Protein 3OFG (pdb70)

Nearest PDB structures (foldseek):
  3ofg-assembly1_B  TM=9.547E-01  e=4.318E-14  Caenorhabditis elegans
  3ofg-assembly1_B  TM=1.006E+00  e=1.904E-15  Caenorhabditis elegans
  3ofe-assembly2_B  TM=9.215E-01  e=4.268E-07  Drosophila melanogaster
  6n0y-assembly2_F  TM=6.883E-01  e=2.296E+00  Anaerolinea thermophila UNI-1
  1in0-assembly2_B  TM=5.940E-01  e=4.367E+00  Haemophilus influenzae

Radius of gyration: 16.8 Å; Cα contacts (8 Å, |Δi|>4): 314; chains: 2; bounding box: 34×40×44 Å

B-factor: mean 14.52, std 7.25, range [0.75, 51.1]

InterPro domains:
  IPR019330 LRP chaperone MESD [PF10185] (24-178)
  IPR019330 LRP chaperone MESD [PTHR17600] (19-184)

GO terms:
  GO:0042802 identical protein binding (F, IPI)

Secondary structure (DSSP, 8-state):
--SS----EEEE--TTSTT----HHHHHHHHHHHHHHHHHTT-----EEEETTEEE---SGGGHHHHHHHHHTSTTEEEEE----SS--/----EEEE--TTSTT----HHHHHHHHHHHHHHHHHTT-----EEEETTEEE---STTHHHHHHHHHHTSTTEEEEE--------

CATH classification: 3.30.70.260

Solvent-accessible surface area: 9497 Å² total

Organism: Caenorhabditis elegans (NCBI:txid6239)

Foldseek 3Di:
DADDFDKKKWFFADVVCRVDFQQQVVQVVVVVVLQVVVVVVVFHWDWDAPGSGMIDIHSYPVCLVVSVVVQVPDDTTDDMDMDGDDDDD/DAKKKWFFADVVPHPDLQQQVVQVVVVVVLQVVVVVVPAHWDWDADGSGIIDIHPVHVCVVVSQVVQVPDPGTDDMDMDDDDDDD

Sequence (174 aa):
SKKGQTLLLFFVVGVVDPSSQQPPDRSDIRPFTEKWTQQIWQSQLYNNHHVDLQVFVIDDNRAIFFKNGEQAFEAKKFLLKQEFVSSEEVTIEGQSFDDGQTLLFVGVVDPSQPDRSDIRPFTEEKWTQIWQSSQLYNNNHVDLQVFVIDDNRAIFFKNGEQAFFEAKKKFLLKQEFVSEEVTIEGQSFDG

Structure (mmCIF, N/CA/C/O backbone):
data_3OFG
#
_entry.id   3OFG
#
_cell.length_a   29.522
_cell.length_b   38.148
_cell.length_c   40.706
_cell.angle_alpha   63.390
_cell.angle_beta   85.740
_cell.angle_gamma   84.690
#
_symmetry.space_group_name_H-M   'P 1'
#
loop_
_entity.id
_entity.type
_entity.pdbx_description
1 polymer 'Boca/mesd chaperone for ywtd beta-propeller-egf protein 1'
2 non-polymer 'CHLORIDE ION'
3 water water
#
loop_
_atom_site.group_PDB
_atom_site.id
_atom_site.type_symbol
_atom_site.label_atom_id
_atom_site.label_alt_id
_atom_site.label_comp_id
_atom_site.label_asym_id
_atom_site.label_entity_id
_atom_site.label_seq_id
_atom_site.pdbx_PDB_ins_code
_atom_site.Cartn_x
_atom_site.Cartn_y
_atom_site.Cartn_z
_atom_site.occupancy
_atom_site.B_iso_or_equiv
_atom_site.auth_seq_id
_atom_site.auth_comp_id
_atom_site.auth_asym_id
_atom_site.auth_atom_id
_atom_site.pdbx_PDB_model_num
ATOM 1 N N . SER A 1 5 ? 22.620 4.849 24.004 1.00 32.00 84 SER A N 1
ATOM 2 C CA . SER A 1 5 ? 21.797 5.357 22.910 1.00 19.61 84 SER A CA 1
ATOM 3 C C . SER A 1 5 ? 20.419 5.760 23.415 1.00 27.98 84 SER A C 1
ATOM 4 O O . SER A 1 5 ? 19.890 5.174 24.357 1.00 31.80 84 SER A O 1
ATOM 12 N N . LYS A 1 6 ? 19.857 6.788 22.794 1.00 25.25 85 LYS A N 1
ATOM 13 C CA . LYS A 1 6 ? 18.583 7.351 23.225 1.00 21.13 85 LYS A CA 1
ATOM 14 C C . LYS A 1 6 ? 17.418 6.842 22.384 1.00 19.14 85 LYS A C 1
ATOM 15 O O . LYS A 1 6 ? 17.574 6.496 21.214 1.00 17.01 85 LYS A O 1
ATOM 21 N N . LYS A 1 7 ? 16.236 6.815 22.980 1.00 19.80 86 LYS A N 1
ATOM 22 C CA . LYS A 1 7 ? 15.029 6.575 22.213 1.00 22.22 86 LYS A CA 1
ATOM 23 C C . LYS A 1 7 ? 14.374 7.922 21.963 1.00 25.64 86 LYS A C 1
ATOM 24 O O . LYS A 1 7 ? 14.064 8.664 22.900 1.00 31.09 86 LYS A O 1
ATOM 30 N N . GLY A 1 8 ? 14.193 8.257 20.696 1.00 24.42 87 GLY A N 1
ATOM 31 C CA . GLY A 1 8 ? 13.430 9.420 20.343 1.00 20.25 87 GLY A CA 1
ATOM 32 C C . GLY A 1 8 ? 14.283 10.639 20.073 1.00 13.38 87 GLY A C 1
ATOM 33 O O . GLY A 1 8 ? 15.482 10.691 20.362 1.00 17.07 87 GLY A O 1
ATOM 37 N N . GLN A 1 9 ? 13.613 11.625 19.505 1.00 15.79 88 GLN A N 1
ATOM 38 C CA . GLN A 1 9 ? 14.226 12.911 19.202 1.00 15.22 88 GLN A CA 1
ATOM 39 C C . GLN A 1 9 ? 14.644 13.634 20.473 1.00 13.89 88 GLN A C 1
ATOM 40 O O . GLN A 1 9 ? 14.116 13.410 21.556 1.00 13.65 88 GLN A O 1
ATOM 54 N N . THR A 1 10 ? 15.629 14.500 20.322 1.00 11.75 89 THR A N 1
ATOM 55 C CA . THR A 1 10 ? 16.096 15.331 21.395 1.00 11.00 89 THR A CA 1
ATOM 56 C C . THR A 1 10 ? 15.146 16.485 21.665 1.00 11.85 89 THR A C 1
ATOM 57 O O . THR A 1 10 ? 14.804 17.247 20.766 1.00 11.30 89 THR A O 1
ATOM 68 N N . LEU A 1 11 ? 14.723 16.602 22.921 1.00 10.55 90 LEU A N 1
ATOM 69 C CA . LEU A 1 11 ? 13.928 17.743 23.331 1.00 10.04 90 LEU A CA 1
ATOM 70 C C . LEU A 1 11 ? 14.619 18.437 24.487 1.00 11.82 90 LEU A C 1
ATOM 71 O O . LEU A 1 11 ? 15.324 17.837 25.301 1.00 12.59 90 LEU A O 1
ATOM 121 N N A LEU A 1 13 ? 13.867 21.838 27.488 0.52 6.81 92 LEU A N 1
ATOM 122 N N B LEU A 1 13 ? 14.032 21.994 27.172 0.48 7.93 92 LEU A N 1
ATOM 123 C CA A LEU A 1 13 ? 13.079 22.920 28.034 0.52 8.87 92 LEU A CA 1
ATOM 124 C CA B LEU A 1 13 ? 13.063 22.846 27.769 0.48 5.41 92 LEU A CA 1
ATOM 125 C C A LEU A 1 13 ? 13.910 24.177 28.159 0.52 7.04 92 LEU A C 1
ATOM 126 C C B LEU A 1 13 ? 13.796 24.087 28.247 0.48 6.65 92 LEU A C 1
ATOM 127 O O A LEU A 1 13 ? 15.136 24.144 28.399 0.52 5.54 92 LEU A O 1
ATOM 128 O O B LEU A 1 13 ? 14.873 23.967 28.846 0.48 7.28 92 LEU A O 1
ATOM 159 N N A PHE A 1 14 ? 13.215 25.291 28.054 0.52 7.45 93 PHE A N 1
ATOM 160 N N B PHE A 1 14 ? 13.253 25.260 27.920 0.48 7.85 93 PHE A N 1
ATOM 161 C CA A PHE A 1 14 ? 13.722 26.568 28.482 0.52 6.17 93 PHE A CA 1
ATOM 162 C CA B PHE A 1 14 ? 13.754 26.557 28.377 0.48 6.03 93 PHE A CA 1
ATOM 163 C C A PHE A 1 14 ? 12.902 26.921 29.703 0.52 7.10 93 PHE A C 1
ATOM 164 C C B PHE A 1 14 ? 12.924 27.022 29.574 0.48 7.40 93 PHE A C 1
ATOM 165 O O A PHE A 1 14 ? 11.677 26.762 29.702 0.52 5.39 93 PHE A O 1
ATOM 166 O O B PHE A 1 14 ? 11.731 27.319 29.400 0.48 7.98 93 PHE A O 1
ATOM 199 N N A VAL A 1 15 ? 13.594 27.379 30.739 0.52 5.91 94 VAL A N 1
ATOM 200 N N B VAL A 1 15 ? 13.539 27.115 30.758 0.48 8.01 94 VAL A N 1
ATOM 201 C CA A VAL A 1 15 ? 12.991 27.608 32.037 0.52 8.49 94 VAL A CA 1
ATOM 202 C CA B VAL A 1 15 ? 12.858 27.624 31.947 0.48 8.41 94 VAL A CA 1
ATOM 203 C C A VAL A 1 15 ? 13.377 28.999 32.525 0.52 6.24 94 VAL A C 1
ATOM 204 C C B VAL A 1 15 ? 13.363 29.023 32.322 0.48 7.15 94 VAL A C 1
ATOM 205 O O A VAL A 1 15 ? 14.545 29.257 32.814 0.52 6.25 94 VAL A O 1
ATOM 206 O O B VAL A 1 15 ? 14.561 29.296 32.346 0.48 7.54 94 VAL A O 1
ATOM 231 N N . GLY A 1 16 ? 12.420 29.914 32.562 1.00 7.02 95 GLY A N 1
ATOM 232 C CA . GLY A 1 16 ? 12.680 31.257 33.071 1.00 7.07 95 GLY A CA 1
ATOM 233 C C . GLY A 1 16 ? 12.477 31.291 34.566 1.00 6.88 95 GLY A C 1
ATOM 234 O O . GLY A 1 16 ? 11.642 30.550 35.111 1.00 9.33 95 GLY A O 1
ATOM 239 N N . VAL A 1 17 ? 13.246 32.129 35.244 1.00 7.05 96 VAL A N 1
ATOM 240 C CA . VAL A 1 17 ? 13.205 32.228 36.684 1.00 6.92 96 VAL A CA 1
ATOM 241 C C . VAL A 1 17 ? 12.913 33.669 37.052 1.00 7.08 96 VAL A C 1
ATOM 242 O O . VAL A 1 17 ? 13.447 34.605 36.441 1.00 7.26 96 VAL A O 1
ATOM 255 N N . VAL A 1 18 ? 12.025 33.830 38.035 1.00 7.39 97 VAL A N 1
ATOM 256 C CA . VAL A 1 18 ? 11.720 35.150 38.606 1.00 8.33 97 VAL A CA 1
ATOM 257 C C . VAL A 1 18 ? 11.766 35.024 40.125 1.00 9.91 97 VAL A C 1
ATO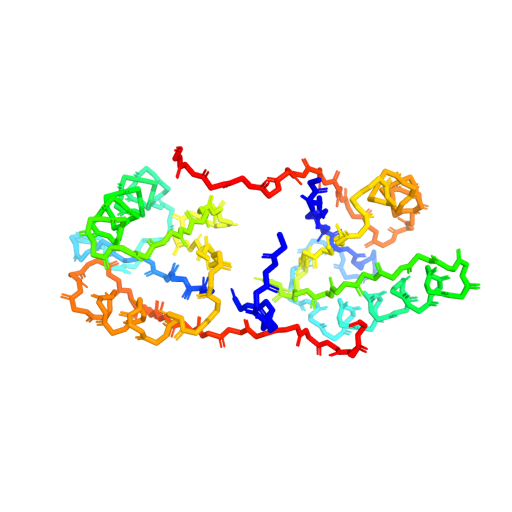M 258 O O . VAL A 1 18 ? 11.230 34.067 40.713 1.00 10.83 97 VAL A O 1
ATOM 271 N N . ASP A 1 19 ? 12.434 35.966 40.763 1.00 8.65 98 ASP A N 1
ATOM 272 C CA . ASP A 1 19 ? 12.401 36.102 42.208 1.00 8.28 98 ASP A CA 1
ATOM 273 C C . ASP A 1 19 ? 11.249 37.047 42.544 1.00 8.66 98 ASP A C 1
ATOM 274 O O . ASP A 1 19 ? 11.312 38.221 42.210 1.00 9.42 98 ASP A O 1
ATOM 283 N N . PRO A 1 20 ? 10.182 36.534 43.185 1.00 7.92 99 PRO A N 1
ATOM 284 C CA . PRO A 1 20 ? 9.006 37.375 43.435 1.00 9.95 99 PRO A CA 1
ATOM 285 C C . PRO A 1 20 ? 9.289 38.550 44.368 1.00 11.56 99 PRO A C 1
ATOM 286 O O . PRO A 1 20 ? 8.545 39.520 44.375 1.00 11.22 99 PRO A O 1
ATOM 297 N N A SER A 1 21 ? 10.327 38.371 45.186 0.59 9.14 100 SER A N 1
ATOM 298 N N B SER A 1 21 ? 10.407 38.580 45.075 0.41 9.22 100 SER A N 1
ATOM 299 C CA A SER A 1 21 ? 10.780 39.373 46.137 0.59 8.85 100 SER A CA 1
ATOM 300 C CA B SER A 1 21 ? 10.717 39.786 45.846 0.41 12.42 100 SER A CA 1
ATOM 301 C C A SER A 1 21 ? 11.514 40.514 45.423 0.59 10.42 100 SER A C 1
ATOM 302 C C B SER A 1 21 ? 11.004 41.017 44.975 0.41 8.56 100 SER A C 1
ATOM 303 O O A SER A 1 21 ? 11.683 41.602 46.000 0.59 11.78 100 SER A O 1
ATOM 304 O O B SER A 1 21 ? 10.740 42.143 45.383 0.41 13.17 100 SER A O 1
ATOM 319 N N A GLN A 1 22 ? 11.961 40.256 44.185 0.59 11.71 101 GLN A N 1
ATOM 320 N N B GLN A 1 22 ? 11.549 40.799 43.784 0.41 7.82 101 GLN A N 1
ATOM 321 C CA A GLN A 1 22 ? 12.544 41.271 43.291 0.59 8.62 101 GLN A CA 1
ATOM 322 C CA B GLN A 1 22 ? 11.843 41.874 42.839 0.41 13.32 101 GLN A CA 1
ATOM 323 C C A GLN A 1 22 ? 12.080 41.077 41.836 0.59 10.11 101 GLN A C 1
ATOM 324 C C B GLN A 1 22 ? 11.591 41.351 41.443 0.41 11.07 101 GLN A C 1
ATOM 325 O O A GLN A 1 22 ? 12.870 40.715 40.973 0.59 10.75 101 GLN A O 1
ATOM 326 O O B GLN A 1 22 ? 12.525 40.955 40.737 0.41 7.06 101 GLN A O 1
ATOM 353 N N A PRO A 1 23 ? 10.800 41.351 41.538 0.59 11.10 102 PRO A N 1
ATOM 354 N N B PRO A 1 23 ? 10.315 41.312 41.042 0.41 10.09 102 PRO A N 1
ATOM 355 C CA A PRO A 1 23 ? 10.110 40.819 40.332 0.59 12.28 102 PRO A CA 1
ATOM 356 C CA B PRO A 1 23 ? 10.053 40.549 39.827 0.41 11.99 102 PRO A CA 1
ATOM 357 C C A PRO A 1 23 ? 10.566 41.257 38.898 0.59 15.50 102 PRO A C 1
ATOM 358 C C B PRO A 1 23 ? 10.606 41.243 38.624 0.41 11.31 102 PRO A C 1
ATOM 359 O O A PRO A 1 23 ? 10.442 40.487 37.950 0.59 18.54 102 PRO A O 1
ATOM 360 O O B PRO A 1 23 ? 10.627 40.640 37.556 0.41 12.72 102 PRO A O 1
ATOM 381 N N . ASP A 1 24 ? 11.074 42.476 38.775 1.00 15.12 103 ASP A N 1
ATOM 382 C CA . ASP A 1 24 ? 11.601 43.091 37.570 1.00 16.59 103 ASP A CA 1
ATOM 383 C C . ASP A 1 24 ? 13.105 42.888 37.416 1.00 13.20 103 ASP A C 1
ATOM 384 O O . ASP A 1 24 ? 13.723 43.383 36.480 1.00 14.96 103 ASP A O 1
ATOM 394 N N . ARG A 1 25 ? 13.707 42.128 38.318 1.00 9.03 104 ARG A N 1
ATOM 395 C CA . ARG A 1 25 ? 15.150 41.942 38.292 1.00 9.08 104 ARG A CA 1
ATOM 396 C C . ARG A 1 25 ? 15.528 40.724 37.446 1.00 9.41 104 ARG A C 1
ATOM 397 O O . ARG A 1 25 ? 15.086 39.598 37.702 1.00 9.31 104 ARG A O 1
ATOM 418 N N . SER A 1 26 ? 16.323 40.955 36.419 1.00 9.33 105 SER A N 1
ATOM 419 C CA . SER A 1 26 ? 16.810 39.878 35.561 1.00 9.36 105 SER A CA 1
ATOM 420 C C . SER A 1 26 ? 18.181 39.339 35.968 1.00 9.60 105 SER A C 1
ATOM 421 O O . SER A 1 26 ? 18.490 38.185 35.681 1.00 10.01 105 SER A O 1
ATOM 429 N N . ASP A 1 27 ? 19.012 40.150 36.623 1.00 8.21 106 ASP A N 1
ATOM 430 C CA . ASP A 1 27 ? 20.362 39.721 36.987 1.00 9.45 106 ASP A CA 1
ATOM 431 C C . ASP A 1 27 ? 20.308 38.989 38.331 1.00 8.44 106 ASP A C 1
ATOM 432 O O . ASP A 1 27 ? 20.719 39.491 39.385 1.00 10.05 106 ASP A O 1
ATOM 441 N N . ILE A 1 28 ? 19.768 37.779 38.266 1.00 7.70 107 ILE A N 1
ATOM 442 C CA . ILE A 1 28 ? 19.542 36.947 39.452 1.00 8.40 107 ILE A CA 1
ATOM 443 C C . ILE A 1 28 ? 20.245 35.599 39.263 1.00 8.17 107 ILE A C 1
ATOM 444 O O . ILE A 1 28 ? 19.744 34.558 39.685 1.00 7.74 107 ILE A O 1
ATOM 460 N N . ARG A 1 29 ? 21.447 35.605 38.711 1.00 7.28 108 ARG A N 1
ATOM 461 C CA . ARG A 1 29 ? 22.128 34.343 38.426 1.00 8.07 108 ARG A CA 1
ATOM 462 C C . ARG A 1 29 ? 22.311 33.438 39.640 1.00 7.22 108 ARG A C 1
ATOM 463 O O . ARG A 1 29 ? 22.126 32.225 39.517 1.00 7.37 108 ARG A O 1
ATOM 484 N N . PRO A 1 30 ? 22.711 33.958 40.804 1.00 8.30 109 PRO A N 1
ATOM 485 C CA . PRO A 1 30 ? 22.863 33.023 41.938 1.00 8.28 109 PRO A CA 1
ATOM 486 C C . PRO A 1 30 ? 21.552 32.279 42.263 1.00 6.89 109 PRO A C 1
ATOM 487 O O . PRO A 1 30 ? 21.538 31.107 42.593 1.00 8.65 109 PRO A O 1
ATOM 498 N N . PHE A 1 31 ? 20.447 32.987 42.162 1.00 7.67 110 PHE A N 1
ATOM 499 C CA . PHE A 1 31 ? 19.120 32.457 42.471 1.00 6.16 110 PHE A CA 1
ATOM 500 C C . PHE A 1 31 ? 18.719 31.442 41.396 1.00 5.62 110 PHE A C 1
ATOM 501 O O . PHE A 1 31 ? 18.241 30.339 41.707 1.00 5.91 110 PHE A O 1
ATOM 518 N N . THR A 1 32 ? 18.967 31.754 40.140 1.00 6.03 111 THR A N 1
ATOM 519 C CA . THR A 1 32 ? 18.691 30.804 39.056 1.00 5.70 111 THR A CA 1
ATOM 520 C C . THR A 1 32 ? 19.536 29.559 39.187 1.00 6.11 111 THR A C 1
ATOM 521 O O . THR A 1 32 ? 19.031 28.454 39.046 1.00 6.49 111 THR A O 1
ATOM 532 N N . GLU A 1 33 ? 20.806 29.717 39.537 1.00 6.46 112 GLU A N 1
ATOM 533 C CA . GLU A 1 33 ? 21.681 28.562 39.688 1.00 6.97 112 GLU A CA 1
ATOM 534 C C . GLU A 1 33 ? 21.229 27.721 40.874 1.00 6.88 112 GLU A C 1
ATOM 535 O O . GLU A 1 33 ? 21.189 26.475 40.762 1.00 9.15 112 GLU A O 1
ATOM 547 N N . LYS A 1 34 ? 20.838 28.338 41.975 1.00 7.56 113 LYS A N 1
ATOM 548 C CA . LYS A 1 34 ? 20.378 27.603 43.134 1.00 6.99 113 LYS A CA 1
ATOM 549 C C . LYS A 1 34 ? 19.152 26.788 42.783 1.00 7.30 113 LYS A C 1
ATOM 550 O O . LYS A 1 34 ? 19.070 25.571 43.030 1.00 6.64 113 LYS A O 1
ATOM 569 N N . TRP A 1 35 ? 18.140 27.459 42.245 1.00 6.43 114 TRP A N 1
ATOM 570 C CA . TRP A 1 35 ? 16.846 26.809 42.100 1.00 6.00 114 TRP A CA 1
ATOM 571 C C . TRP A 1 35 ? 16.796 25.823 40.947 1.00 5.51 114 TRP A C 1
ATOM 572 O O . TRP A 1 35 ? 16.138 24.788 41.064 1.00 6.34 114 TRP A O 1
ATOM 593 N N . THR A 1 36 ? 17.505 26.085 39.856 1.00 5.75 115 THR A N 1
ATOM 594 C CA . THR A 1 36 ? 17.531 25.100 38.779 1.00 6.06 115 THR A CA 1
ATOM 595 C C . THR A 1 36 ? 18.178 23.817 39.238 1.00 7.68 115 THR A C 1
ATOM 596 O O . THR A 1 36 ? 17.733 22.740 38.844 1.00 7.18 115 THR A O 1
ATOM 607 N N . GLN A 1 37 ? 19.181 23.878 40.095 1.00 5.70 116 GLN A N 1
ATOM 608 C CA A GLN A 1 37 ? 19.774 22.644 40.565 0.55 7.29 116 GLN A CA 1
ATOM 609 C CA B GLN A 1 37 ? 19.812 22.668 40.613 0.45 7.35 116 GLN A CA 1
ATOM 610 C C . GLN A 1 37 ? 18.844 21.909 41.510 1.00 5.46 116 GLN A C 1
ATOM 611 O O . GLN A 1 37 ? 18.774 20.690 41.465 1.00 7.00 116 GLN A O 1
ATOM 638 N N . ILE A 1 38 ? 18.111 22.629 42.340 1.00 5.96 117 ILE A N 1
ATOM 639 C CA . ILE A 1 38 ? 17.121 22.006 43.214 1.00 5.66 117 ILE A CA 1
ATOM 640 C C . ILE A 1 38 ? 16.038 21.321 42.388 1.00 6.28 117 ILE A C 1
ATOM 641 O O . ILE A 1 38 ? 15.668 20.156 42.652 1.00 6.40 117 ILE A O 1
ATOM 657 N N . TRP A 1 39 ? 15.496 22.013 41.395 1.00 6.34 118 TRP A N 1
ATOM 658 C CA . TRP A 1 39 ? 14.482 21.390 40.532 1.00 6.78 118 TRP A CA 1
ATOM 659 C C . TRP A 1 39 ? 15.056 20.171 39.828 1.00 7.03 118 TRP A C 1
ATOM 660 O O . TRP A 1 39 ? 14.366 19.158 39.694 1.00 7.05 118 TRP A O 1
ATOM 681 N N . GLN A 1 40 ? 16.298 20.246 39.374 1.00 5.78 119 GLN A N 1
ATOM 682 C CA . GLN A 1 40 ? 16.941 19.095 38.753 1.00 6.51 119 GLN A CA 1
ATOM 683 C C . GLN A 1 40 ? 16.968 17.927 39.734 1.00 7.05 119 GLN A C 1
ATOM 684 O O . GLN A 1 40 ? 16.696 16.769 39.356 1.00 6.37 119 GLN A O 1
ATOM 698 N N . SER A 1 41 ? 17.302 18.191 40.987 1.00 5.85 120 SER A N 1
ATOM 699 C CA . SER A 1 41 ? 17.321 17.116 41.993 1.00 6.61 120 SER A CA 1
ATOM 700 C C . SER A 1 41 ? 15.938 16.523 42.223 1.00 5.82 120 SER A C 1
ATOM 701 O O . SER A 1 41 ? 15.766 15.287 42.267 1.00 6.56 120 SER A O 1
ATOM 709 N N . GLN A 1 42 ? 14.925 17.365 42.353 1.00 6.05 121 GLN A N 1
ATOM 710 C CA . GLN A 1 42 ? 13.568 16.903 42.543 1.00 6.39 121 GLN A CA 1
ATOM 711 C C . GLN A 1 42 ? 13.091 16.081 41.345 1.00 6.70 121 GLN A C 1
ATOM 712 O O . GLN A 1 42 ? 12.473 15.005 41.511 1.00 7.69 121 GLN A O 1
ATOM 726 N N . LEU A 1 43 ? 13.419 16.504 40.134 1.00 6.85 122 LEU A N 1
ATOM 727 C CA . LEU A 1 43 ? 13.064 15.761 38.939 1.00 6.08 122 LEU A CA 1
ATOM 728 C C . LEU A 1 43 ? 13.819 14.439 38.882 1.00 6.32 122 LEU A C 1
ATOM 729 O O . LEU A 1 43 ? 13.236 13.425 38.490 1.00 6.87 122 LEU A O 1
ATOM 745 N N . TYR A 1 44 ? 15.092 14.425 39.279 1.00 6.15 123 TYR A N 1
ATOM 746 C CA . TYR A 1 44 ? 15.865 13.199 39.329 1.00 6.92 123 TYR A CA 1
ATOM 747 C C . TYR A 1 44 ? 15.128 12.210 40.247 1.00 7.55 123 TYR A C 1
ATOM 748 O O . TYR A 1 44 ? 15.000 11.009 39.926 1.00 8.18 123 TYR A O 1
ATOM 766 N N . ASN A 1 45 ? 14.634 12.677 41.382 1.00 6.38 124 ASN A N 1
ATOM 767 C CA . ASN A 1 45 ? 13.966 11.794 42.328 1.00 6.84 124 ASN A CA 1
ATOM 768 C C . ASN A 1 45 ? 12.599 11.309 41.830 1.00 9.44 124 ASN A C 1
ATOM 769 O O . ASN A 1 45 ? 12.076 10.316 42.339 1.00 10.70 124 ASN A O 1
ATOM 780 N N . ASN A 1 46 ? 12.055 11.961 40.808 1.00 7.28 125 ASN A N 1
ATOM 781 C CA . ASN A 1 46 ? 10.851 11.550 40.094 1.00 9.09 125 ASN A CA 1
ATOM 782 C C . ASN A 1 46 ? 11.228 10.765 38.825 1.00 9.92 125 ASN A C 1
ATOM 783 O O . ASN A 1 46 ? 10.380 10.525 37.968 1.00 12.31 125 ASN A O 1
ATOM 794 N N . HIS A 1 47 ? 12.501 10.413 38.711 1.00 8.13 126 HIS A N 1
ATOM 795 C CA A HIS A 1 47 ? 12.997 9.549 37.649 0.56 7.18 126 HIS A CA 1
ATOM 796 C CA B HIS A 1 47 ? 13.093 9.594 37.653 0.44 7.03 126 HIS A CA 1
ATOM 797 C C . HIS A 1 47 ? 13.083 10.230 36.282 1.00 10.03 126 HIS A C 1
ATOM 798 O O . HIS A 1 47 ? 12.963 9.570 35.253 1.00 11.60 126 HIS A O 1
ATOM 824 N N . VAL A 1 48 ? 13.299 11.544 36.291 1.00 8.01 127 VAL A N 1
ATOM 825 C CA . VAL A 1 48 ? 13.541 12.312 35.083 1.00 9.71 127 VAL A CA 1
ATOM 826 C C . VAL A 1 48 ? 14.972 12.823 35.110 1.00 9.41 127 VAL A C 1
ATOM 827 O O . VAL A 1 48 ? 15.281 13.737 35.873 1.00 11.34 127 VAL A O 1
ATOM 840 N N . ASP A 1 49 ? 15.847 12.227 34.304 1.00 9.35 128 ASP A N 1
ATOM 841 C CA . ASP A 1 49 ? 17.233 12.645 34.187 1.00 10.36 128 ASP A CA 1
ATOM 842 C C . ASP A 1 49 ? 17.376 13.778 33.176 1.00 8.92 128 ASP A C 1
ATOM 843 O O . ASP A 1 49 ? 16.869 13.702 32.072 1.00 10.17 128 ASP A O 1
ATOM 852 N N . LEU A 1 50 ? 18.108 14.814 33.554 1.00 9.65 129 LEU A N 1
ATOM 853 C CA . LEU A 1 50 ? 18.312 15.946 32.669 1.00 9.04 129 LEU A CA 1
ATOM 854 C C . LEU A 1 50 ? 19.635 16.608 33.006 1.00 8.52 129 LEU A C 1
ATOM 855 O O . LEU A 1 50 ? 20.160 16.446 34.098 1.00 9.61 129 LEU A O 1
ATOM 871 N N . GLN A 1 51 ? 20.147 17.372 32.050 1.00 7.71 130 GLN A N 1
ATOM 872 C CA . GLN A 1 51 ? 21.355 18.182 32.195 1.00 7.61 130 GLN A CA 1
ATOM 873 C C . GLN A 1 51 ? 20.943 19.651 32.152 1.00 8.67 130 GLN A C 1
ATOM 874 O O . GLN A 1 51 ? 20.122 20.033 31.311 1.00 8.29 130 GLN A O 1
ATOM 888 N N . VAL A 1 52 ? 21.491 20.475 33.029 1.00 7.61 131 VAL A N 1
ATOM 889 C CA . VAL A 1 52 ? 21.159 21.891 33.096 1.00 7.35 131 VAL A CA 1
ATOM 890 C C . VAL A 1 52 ? 22.271 22.763 32.544 1.00 8.65 131 VAL A C 1
ATOM 891 O O . VAL A 1 52 ? 23.443 22.571 32.861 1.00 10.32 131 VAL A O 1
ATOM 904 N N . PHE A 1 53 ? 21.893 23.739 31.732 1.00 7.17 132 PHE A N 1
ATOM 905 C CA . PHE A 1 53 ? 22.797 24.778 31.271 1.00 7.29 132 PHE A CA 1
ATOM 906 C C . PHE A 1 53 ? 22.147 26.116 31.604 1.00 7.27 132 PHE A C 1
ATOM 907 O O . PHE A 1 53 ? 21.096 26.425 31.074 1.00 8.68 132 PHE A O 1
ATOM 924 N N . VAL A 1 54 ? 22.771 26.927 32.445 1.00 7.62 133 VAL A N 1
ATOM 925 C CA . VAL A 1 54 ? 22.276 28.262 32.750 1.00 8.06 133 VAL A CA 1
ATOM 926 C C . VAL A 1 54 ? 22.801 29.176 31.650 1.00 10.50 133 VAL A C 1
ATOM 927 O O . VAL A 1 54 ? 24.001 29.431 31.557 1.00 19.05 133 VAL A O 1
ATOM 940 N N . ILE A 1 55 ? 21.913 29.622 30.778 1.00 9.10 134 ILE A N 1
ATOM 941 C CA . ILE A 1 55 ? 22.314 30.352 29.574 1.00 9.67 134 ILE A CA 1
ATOM 942 C C . ILE A 1 55 ? 22.085 31.854 29.679 1.00 9.69 134 ILE A C 1
ATOM 943 O O . ILE A 1 55 ? 22.574 32.615 28.853 1.00 11.40 134 ILE A O 1
ATOM 959 N N . ASP A 1 56 ? 21.333 32.303 30.678 1.00 10.14 135 ASP A N 1
ATOM 960 C CA . ASP A 1 56 ? 21.169 33.722 30.995 1.00 9.90 135 ASP A CA 1
ATOM 961 C C . ASP A 1 56 ? 21.072 33.817 32.503 1.00 8.51 135 ASP A C 1
ATOM 962 O O . ASP A 1 56 ? 20.892 32.804 33.190 1.00 9.00 135 ASP A O 1
ATOM 971 N N . ASP A 1 57 ? 21.151 35.030 33.035 1.00 7.78 136 ASP A N 1
ATOM 972 C CA . ASP A 1 57 ? 21.089 35.191 34.489 1.00 7.43 136 ASP A CA 1
ATOM 973 C C . ASP A 1 57 ? 19.757 34.731 35.064 1.00 6.94 136 ASP A C 1
ATOM 974 O O . ASP A 1 57 ? 19.670 34.401 36.245 1.00 8.45 136 ASP A O 1
ATOM 983 N N . ASN A 1 58 ? 18.730 34.686 34.216 1.00 7.36 137 ASN A N 1
ATOM 984 C CA . ASN A 1 58 ? 17.386 34.260 34.622 1.00 7.17 137 ASN A CA 1
ATOM 985 C C . ASN A 1 58 ? 16.747 33.245 33.676 1.00 6.89 137 ASN A C 1
ATOM 986 O O . ASN A 1 58 ? 15.529 33.161 33.574 1.00 7.65 137 ASN A O 1
ATOM 997 N N . ARG A 1 59 ? 17.558 32.441 33.011 1.00 6.94 138 ARG A N 1
ATOM 998 C CA . ARG A 1 59 ? 17.009 31.444 32.106 1.00 6.95 138 ARG A CA 1
ATOM 999 C C . ARG A 1 59 ? 17.961 30.280 31.981 1.00 7.66 138 ARG A C 1
ATOM 1000 O O . ARG A 1 59 ? 19.181 30.458 31.905 1.00 8.30 138 ARG A O 1
ATOM 1021 N N . ALA A 1 60 ? 17.408 29.077 31.997 1.00 6.62 139 ALA A N 1
ATOM 1022 C CA . ALA A 1 60 ? 18.192 27.859 31.856 1.00 5.68 139 ALA A CA 1
ATOM 1023 C C . ALA A 1 60 ? 17.586 26.914 30.835 1.00 6.08 139 ALA A C 1
ATOM 1024 O O . ALA A 1 60 ? 16.402 26.965 30.535 1.00 7.85 139 ALA A O 1
ATOM 1031 N N . ILE A 1 61 ? 18.419 26.022 30.329 1.00 6.31 140 ILE A N 1
ATOM 1032 C CA . ILE A 1 61 ? 17.981 24.922 29.490 1.00 7.19 140 ILE A CA 1
ATOM 1033 C C . ILE A 1 61 ? 18.065 23.648 30.313 1.00 6.93 140 ILE A C 1
ATOM 1034 O O . ILE A 1 61 ? 19.069 23.401 30.991 1.00 7.32 140 ILE A O 1
ATOM 1050 N N . PHE A 1 62 ? 17.020 22.838 30.260 1.00 6.68 141 PHE A N 1
ATOM 1051 C CA . PHE A 1 62 ? 17.024 21.462 30.757 1.00 6.76 141 PHE A CA 1
ATOM 1052 C C . PHE A 1 62 ? 17.006 20.548 29.528 1.00 7.58 141 PHE A C 1
ATOM 1053 O O . PHE A 1 62 ? 16.037 20.583 28.748 1.00 9.33 141 PHE A O 1
ATOM 1104 N N . PHE A 1 64 ? 16.891 16.720 28.148 1.00 10.28 143 PHE A N 1
ATOM 1105 C CA . PHE A 1 64 ? 16.433 15.440 28.661 1.00 11.32 143 PHE A CA 1
ATOM 1106 C C . PHE A 1 64 ? 17.208 14.276 28.119 1.00 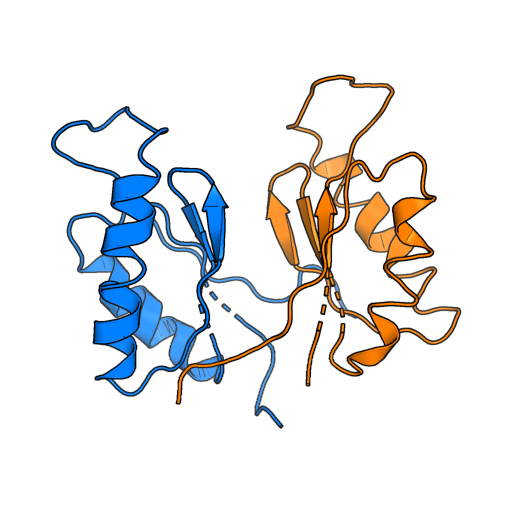12.58 143 PHE A C 1
ATOM 1107 O O . PHE A 1 64 ? 17.569 14.237 26.942 1.00 13.71 143 PHE A O 1
ATOM 1124 N N . LYS A 1 65 ? 17.441 13.303 28.974 1.00 12.58 144 LYS A N 1
ATOM 1125 C CA . LYS A 1 65 ? 17.956 12.025 28.519 1.00 15.14 144 LYS A CA 1
ATOM 1126 C C . LYS A 1 65 ? 16.877 11.310 27.704 1.00 16.27 144 LYS A C 1
ATOM 1127 O O . LYS A 1 65 ? 17.159 10.715 26.669 1.00 17.66 144 LYS A O 1
ATOM 1139 N N . ASN A 1 66 ? 15.637 11.416 28.156 1.00 14.32 145 ASN A N 1
ATOM 1140 C CA . ASN A 1 66 ? 14.488 10.820 27.481 1.00 15.48 145 ASN A CA 1
ATOM 1141 C C . ASN A 1 66 ? 13.471 11.908 27.205 1.00 15.25 145 ASN A C 1
ATOM 1142 O O . ASN A 1 66 ? 12.743 12.319 28.104 1.00 13.47 145 ASN A O 1
ATOM 1148 N N . GLY A 1 67 ? 13.420 12.369 25.955 1.00 13.83 146 GLY A N 1
ATOM 1149 C CA . GLY A 1 67 ? 12.510 13.425 25.543 1.00 15.56 146 GLY A CA 1
ATOM 1150 C C . GLY A 1 67 ? 11.038 13.190 25.833 1.00 14.89 146 GLY A C 1
ATOM 1151 O O . GLY A 1 67 ? 10.263 14.150 25.984 1.00 17.98 146 GLY A O 1
ATOM 1155 N N . GLU A 1 68 ? 10.644 11.928 25.929 1.00 16.67 147 GLU A N 1
ATOM 1156 C CA . GLU A 1 68 ? 9.267 11.581 26.270 1.00 18.80 147 GLU A CA 1
ATOM 1157 C C . GLU A 1 68 ? 8.823 12.204 27.601 1.00 18.96 147 GLU A C 1
ATOM 1158 O O . GLU A 1 68 ? 7.630 12.369 27.841 1.00 23.07 147 GLU A O 1
ATOM 1164 N N . GLN A 1 69 ? 9.792 12.545 28.456 1.00 13.84 148 GLN A N 1
ATOM 1165 C CA . GLN A 1 69 ? 9.514 13.065 29.792 1.00 13.50 148 GLN A CA 1
ATOM 1166 C C . GLN A 1 69 ? 9.395 14.580 29.847 1.00 15.56 148 GLN A C 1
ATOM 1167 O O . GLN A 1 69 ? 9.196 15.150 30.912 1.00 13.22 148 GLN A O 1
ATOM 1181 N N . ALA A 1 70 ? 9.514 15.240 28.700 1.00 13.63 149 ALA A N 1
ATOM 1182 C CA . ALA A 1 70 ? 9.528 16.701 28.675 1.00 13.03 149 ALA A CA 1
ATOM 1183 C C . ALA A 1 70 ? 8.263 17.277 29.257 1.00 10.85 149 ALA A C 1
ATOM 1184 O O . ALA A 1 70 ? 8.297 18.309 29.937 1.00 10.72 149 ALA A O 1
ATOM 1191 N N . PHE A 1 71 ? 7.134 16.642 28.999 1.00 11.13 150 PHE A N 1
ATOM 1192 C CA . PHE A 1 71 ? 5.890 17.149 29.494 1.00 10.87 150 PHE A CA 1
ATOM 1193 C C . PHE A 1 71 ? 5.733 16.972 30.993 1.00 13.24 150 PHE A C 1
ATOM 1194 O O . PHE A 1 71 ? 5.210 17.840 31.642 1.00 13.10 150 PHE A O 1
ATOM 1211 N N . GLU A 1 72 ? 6.201 15.854 31.520 1.00 13.33 151 GLU A N 1
ATOM 1212 C CA . GLU A 1 72 ? 6.204 15.646 32.966 1.00 12.53 151 GLU A CA 1
ATOM 1213 C C . GLU A 1 72 ? 7.045 16.739 33.617 1.00 11.85 151 GLU A C 1
ATOM 1214 O O . GLU A 1 72 ? 6.664 17.294 34.647 1.00 11.49 151 GLU A O 1
ATOM 1226 N N . ALA A 1 73 ? 8.183 17.062 33.023 1.00 10.99 152 ALA A N 1
ATOM 1227 C CA . ALA A 1 73 ? 9.060 18.076 33.606 1.00 9.88 152 ALA A CA 1
ATOM 1228 C C . ALA A 1 73 ? 8.445 19.456 33.526 1.00 9.66 152 ALA A C 1
ATOM 1229 O O . ALA A 1 73 ? 8.532 20.208 34.479 1.00 9.44 152 ALA A O 1
ATOM 1236 N N . LYS A 1 74 ? 7.814 19.795 32.396 1.00 9.23 153 LYS A N 1
ATOM 1237 C CA . LYS A 1 74 ? 7.168 21.097 32.278 1.00 10.54 153 LYS A CA 1
ATOM 1238 C C . LYS A 1 74 ? 6.051 21.234 33.309 1.00 9.32 153 LYS A C 1
ATOM 1239 O O . LYS A 1 74 ? 5.910 22.261 33.938 1.00 11.18 153 LYS A O 1
ATOM 1258 N N . LYS A 1 75 ? 5.248 20.187 33.466 1.00 10.71 154 LYS A N 1
ATOM 1259 C CA . LYS A 1 75 ? 4.153 20.201 34.426 1.00 11.62 154 LYS A CA 1
ATOM 1260 C C . LYS A 1 75 ? 4.682 20.443 35.834 1.00 10.87 154 LYS A C 1
ATOM 1261 O O . LYS A 1 75 ? 4.157 21.271 36.572 1.00 12.17 154 LYS A O 1
ATOM 1273 N N . PHE A 1 76 ? 5.737 19.727 36.216 1.00 9.88 155 PHE A N 1
ATOM 1274 C CA . PHE A 1 76 ? 6.352 19.913 37.529 1.00 9.25 155 PHE A CA 1
ATOM 1275 C C . PHE A 1 76 ? 6.850 21.359 37.707 1.00 9.79 155 PHE A C 1
ATOM 1276 O O . PHE A 1 76 ? 6.616 22.009 38.723 1.00 10.04 155 PHE A O 1
ATOM 1293 N N . LEU A 1 77 ? 7.585 21.855 36.710 1.00 9.07 156 LEU A N 1
ATOM 1294 C CA . LEU A 1 77 ? 8.189 23.184 36.832 1.00 8.41 156 LEU A CA 1
ATOM 1295 C C . LEU A 1 77 ? 7.146 24.276 36.971 1.00 9.85 156 LEU A C 1
ATOM 1296 O O . LEU A 1 77 ? 7.317 25.226 37.727 1.00 10.60 156 LEU A O 1
ATOM 1312 N N . LEU A 1 78 ? 6.029 24.140 36.256 1.00 9.87 157 LEU A N 1
ATOM 1313 C CA . LEU A 1 78 ? 5.013 25.173 36.304 1.00 12.90 157 LEU A CA 1
ATOM 1314 C C . LEU A 1 78 ? 4.283 25.195 37.652 1.00 12.40 157 LEU A C 1
ATOM 1315 O O . LEU A 1 78 ? 3.542 26.140 37.921 1.00 17.08 157 LEU A O 1
ATOM 1331 N N . LYS A 1 79 ? 4.503 24.196 38.501 1.00 11.42 158 LYS A N 1
ATOM 1332 C CA . LYS A 1 79 ? 3.996 24.218 39.881 1.00 12.43 158 LYS A CA 1
ATOM 1333 C C . LYS A 1 79 ? 4.933 24.938 40.861 1.00 11.41 158 LYS A C 1
ATOM 1334 O O . LYS A 1 79 ? 4.603 25.127 42.023 1.00 14.86 158 LYS A O 1
ATOM 1353 N N . GLN A 1 80 ? 6.116 25.332 40.411 1.00 10.16 159 GLN A N 1
ATOM 1354 C CA . GLN A 1 80 ? 7.111 25.893 41.312 1.00 9.32 159 GLN A CA 1
ATOM 1355 C C . GLN A 1 80 ? 7.042 27.415 41.360 1.00 10.21 159 GLN A C 1
ATOM 1356 O O . GLN A 1 80 ? 6.845 28.078 40.345 1.00 11.74 159 GLN A O 1
ATOM 1370 N N . GLU A 1 81 ? 7.213 27.951 42.564 1.00 9.56 160 GLU A N 1
ATOM 1371 C CA . GLU A 1 81 ? 7.032 29.375 42.789 1.00 10.21 160 GLU A CA 1
ATOM 1372 C C . GLU A 1 81 ? 7.911 30.275 41.921 1.00 11.03 160 GLU A C 1
ATOM 1373 O O . GLU A 1 81 ? 7.489 31.356 41.502 1.00 11.96 160 GLU A O 1
ATOM 1385 N N . PHE A 1 82 ? 9.149 29.865 41.690 1.00 8.81 161 PHE A N 1
ATOM 1386 C CA . PHE A 1 82 ? 10.135 30.743 41.057 1.00 7.70 161 PHE A CA 1
ATOM 1387 C C . PHE A 1 82 ? 10.267 30.551 39.551 1.00 7.46 161 PHE A C 1
ATOM 1388 O O . PHE A 1 82 ? 11.139 31.159 38.915 1.00 8.88 161 PHE A O 1
ATOM 1405 N N . VAL A 1 83 ? 9.405 29.730 38.967 1.00 7.75 162 VAL A N 1
ATOM 1406 C CA . VAL A 1 83 ? 9.387 29.491 37.523 1.00 7.65 162 VAL A CA 1
ATOM 1407 C C . VAL A 1 83 ? 8.443 30.464 36.874 1.00 10.12 162 VAL A C 1
ATOM 1408 O O . VAL A 1 83 ? 7.276 30.552 37.242 1.00 12.53 162 VAL A O 1
ATOM 1421 N N A SER A 1 84 ? 8.954 31.244 35.933 0.50 9.03 163 SER A N 1
ATOM 1422 N N B SER A 1 84 ? 8.922 31.196 35.874 0.50 9.13 163 SER A N 1
ATOM 1423 C CA A SER A 1 84 ? 8.157 32.268 35.282 0.50 11.02 163 SER A CA 1
ATOM 1424 C CA B SER A 1 84 ? 8.029 31.977 35.027 0.50 7.71 163 SER A CA 1
ATOM 1425 C C A SER A 1 84 ? 7.527 31.748 34.001 0.50 8.84 163 SER A C 1
ATOM 1426 C C B SER A 1 84 ? 7.619 31.167 33.786 0.50 9.31 163 SER A C 1
ATOM 1427 O O A SER A 1 84 ? 6.408 32.109 33.641 0.50 12.10 163 SER A O 1
ATOM 1428 O O B SER A 1 84 ? 6.746 30.308 33.879 0.50 13.26 163 SER A O 1
ATOM 1443 N N A GLU A 1 85 ? 8.238 30.855 33.330 0.50 8.42 164 GLU A N 1
ATOM 1444 N N B GLU A 1 85 ? 8.255 31.413 32.646 0.50 11.86 164 GLU A N 1
ATOM 1445 C CA A GLU A 1 85 ? 7.764 30.323 32.082 0.50 10.13 164 GLU A CA 1
ATOM 1446 C CA B GLU A 1 85 ? 7.921 30.710 31.404 0.50 10.91 164 GLU A CA 1
ATOM 1447 C C A GLU A 1 85 ? 8.539 29.071 31.735 0.50 8.45 164 GLU A C 1
ATOM 1448 C C B GLU A 1 85 ? 8.670 29.369 31.272 0.50 9.26 164 GLU A C 1
ATOM 1449 O O A GLU A 1 85 ? 9.627 28.819 32.231 0.50 6.81 164 GLU A O 1
ATOM 1450 O O B GLU A 1 85 ? 9.852 29.311 31.598 0.50 7.45 164 GLU A O 1
ATOM 1461 N N . VAL A 1 86 ? 7.982 28.300 30.832 1.00 9.17 165 VAL A N 1
ATOM 1462 C CA . VAL A 1 86 ? 8.612 27.064 30.413 1.00 7.21 165 VAL A CA 1
ATOM 1463 C C . VAL A 1 86 ? 8.154 26.781 29.015 1.00 10.39 165 VAL A C 1
ATOM 1464 O O . VAL A 1 86 ? 6.942 26.742 28.742 1.00 11.46 165 VAL A O 1
ATOM 1478 N N . THR A 1 87 ? 9.092 26.574 28.110 1.00 7.33 166 THR A N 1
ATOM 1479 C CA . THR A 1 87 ? 8.747 26.172 26.744 1.00 6.85 166 THR A CA 1
ATOM 1480 C C . THR A 1 87 ? 9.520 24.926 26.376 1.00 8.01 166 THR A C 1
ATOM 1481 O O . THR A 1 87 ? 10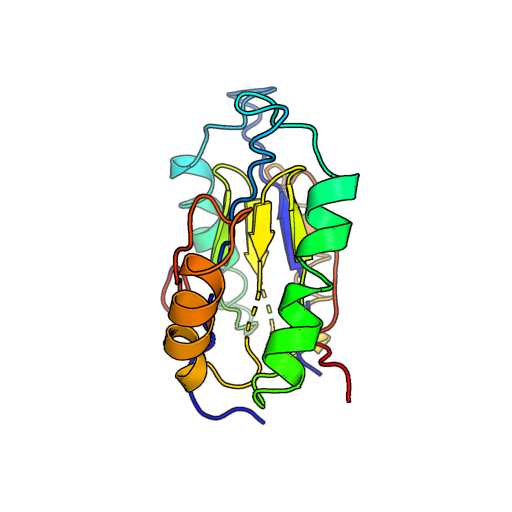.632 24.690 26.901 1.00 9.60 166 THR A O 1
ATOM 1492 N N . ILE A 1 88 ? 8.993 24.119 25.472 1.00 8.50 167 ILE A N 1
ATOM 1493 C CA . ILE A 1 88 ? 9.637 22.887 25.045 1.00 8.74 167 ILE A CA 1
ATOM 1494 C C . ILE A 1 88 ? 9.981 23.075 23.595 1.00 10.24 167 ILE A C 1
ATOM 1495 O O . ILE A 1 88 ? 9.145 23.546 22.810 1.00 10.26 167 ILE A O 1
ATOM 1511 N N . GLU A 1 89 ? 11.214 22.750 23.226 1.00 11.22 168 GLU A N 1
ATOM 1512 C CA . GLU A 1 89 ? 11.629 22.829 21.832 1.00 14.57 168 GLU A CA 1
ATOM 1513 C C . GLU A 1 89 ? 12.393 21.599 21.391 1.00 10.19 168 GLU A C 1
ATOM 1514 O O . GLU A 1 89 ? 13.149 21.011 22.150 1.00 11.55 168 GLU A O 1
ATOM 1523 N N . GLY A 1 90 ? 12.159 21.225 20.139 1.00 13.97 169 GLY A N 1
ATOM 1524 C CA . GLY A 1 90 ? 12.988 20.257 19.459 1.00 14.50 169 GLY A CA 1
ATOM 1525 C C . GLY A 1 90 ? 13.947 20.990 18.547 1.00 11.14 169 GLY A C 1
ATOM 1526 O O . GLY A 1 90 ? 14.112 22.191 18.618 1.00 12.25 169 GLY A O 1
ATOM 1530 N N . GLN A 1 91 ? 14.574 20.238 17.667 1.00 10.39 170 GLN A N 1
ATOM 1531 C CA . GLN A 1 91 ? 15.550 20.806 16.746 1.00 9.15 170 GLN A CA 1
ATOM 1532 C C . GLN A 1 91 ? 14.913 21.881 15.881 1.00 9.67 170 GLN A C 1
ATOM 1533 O O . GLN A 1 91 ? 13.725 21.813 15.516 1.00 11.51 170 GLN A O 1
ATOM 1547 N N . SER A 1 92 ? 15.704 22.877 15.508 1.0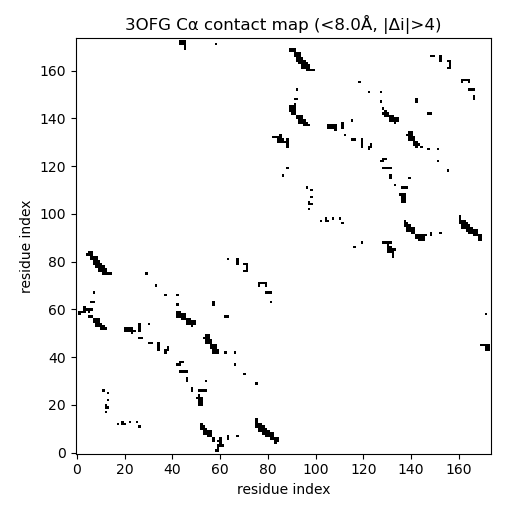0 7.94 171 SER A N 1
ATOM 1548 C CA . SER A 1 92 ? 15.203 24.031 14.779 1.00 8.93 171 SER A CA 1
ATOM 1549 C C . SER A 1 92 ? 14.979 23.762 13.284 1.00 9.81 171 SER A C 1
ATOM 1550 O O . SER A 1 92 ? 14.088 24.376 12.680 1.00 11.13 171 SER A O 1
ATOM 1558 N N . PHE A 1 93 ? 15.773 22.875 12.683 1.00 8.05 172 PHE A N 1
ATOM 1559 C CA . PHE A 1 93 ? 15.695 22.596 11.251 1.00 9.13 172 PHE A CA 1
ATOM 1560 C C . PHE A 1 93 ? 15.477 21.103 11.054 1.00 9.45 172 PHE A C 1
ATOM 1561 O O . PHE A 1 93 ? 14.669 20.521 11.787 1.00 12.60 172 PHE A O 1
ATOM 1578 N N A ASP A 1 94 ? 16.157 20.491 10.079 0.54 10.79 173 ASP A N 1
ATOM 1579 N N B ASP A 1 94 ? 16.128 20.449 10.116 0.46 10.75 173 ASP A N 1
ATOM 1580 C CA A ASP A 1 94 ? 15.921 19.074 9.734 0.54 12.31 173 ASP A CA 1
ATOM 1581 C CA B ASP A 1 94 ? 15.888 19.014 10.035 0.46 15.32 173 ASP A CA 1
ATOM 1582 C C A ASP A 1 94 ? 17.140 18.180 9.781 0.54 16.60 173 ASP A C 1
ATOM 1583 C C B ASP A 1 94 ? 17.149 18.244 9.737 0.46 16.73 173 ASP A C 1
ATOM 1584 O O A ASP A 1 94 ? 17.116 17.095 9.197 0.54 15.40 173 ASP A O 1
ATOM 1585 O O B ASP A 1 94 ? 17.179 17.353 8.888 0.46 15.33 173 ASP A O 1
ATOM 1602 N N . GLY A 1 95 ? 18.197 18.606 10.467 1.00 13.27 174 GLY A N 1
ATOM 1603 C CA . GLY A 1 95 ? 19.483 17.910 10.378 1.00 16.89 174 GLY A CA 1
ATOM 1604 C C . GLY A 1 95 ? 19.507 16.641 11.198 1.00 26.07 174 GLY A C 1
ATOM 1605 O O . GLY A 1 95 ? 18.595 16.348 11.977 1.00 24.66 174 GLY A O 1
ATOM 1610 N N . GLN B 1 9 ? 30.050 9.409 23.362 1.00 25.42 88 GLN B N 1
ATOM 1611 C CA . GLN B 1 9 ? 29.456 10.587 23.995 1.00 23.91 88 GLN B CA 1
ATOM 1612 C C . GLN B 1 9 ? 29.075 11.646 22.961 1.00 22.75 88 GLN B C 1
ATOM 1613 O O . GLN B 1 9 ? 29.835 11.963 22.045 1.00 21.16 88 GLN B O 1
ATOM 1627 N N . THR B 1 10 ? 27.877 12.181 23.126 1.00 17.71 89 THR B N 1
ATOM 1628 C CA . THR B 1 10 ? 27.385 13.258 22.285 1.00 13.95 89 THR B CA 1
ATOM 1629 C C . THR B 1 10 ? 28.032 14.548 22.775 1.00 13.63 89 THR B C 1
ATOM 1630 O O . THR B 1 10 ? 28.153 14.774 23.982 1.00 12.60 89 THR B O 1
ATOM 1641 N N . LEU B 1 11 ? 28.514 15.366 21.841 1.00 11.31 90 LEU B N 1
ATOM 1642 C CA . LEU B 1 11 ? 29.115 16.639 22.179 1.00 10.41 90 LEU B CA 1
ATOM 1643 C C . LEU B 1 11 ? 28.290 17.754 21.573 1.00 8.97 90 LEU B C 1
ATOM 1644 O O . LEU B 1 11 ? 27.558 17.553 20.597 1.00 10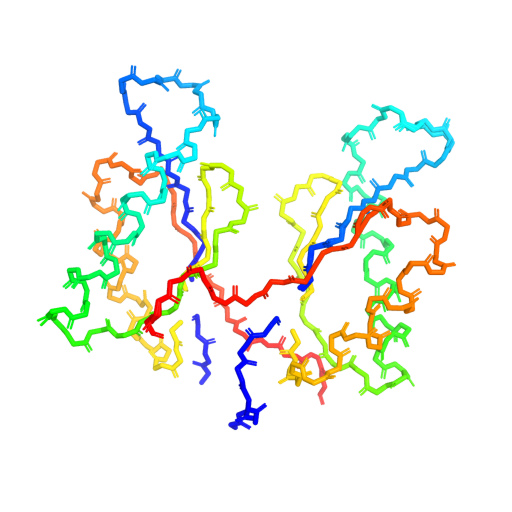.81 90 LEU B O 1
ATOM 1711 N N . LEU B 1 13 ? 28.193 22.217 20.695 1.00 6.95 92 LEU B N 1
ATOM 1712 C CA . LEU B 1 13 ? 28.837 23.509 20.620 1.00 5.99 92 LEU B CA 1
ATOM 1713 C C . LEU B 1 13 ? 27.822 24.579 20.931 1.00 6.56 92 LEU B C 1
ATOM 1714 O O . LEU B 1 13 ? 26.698 24.534 20.385 1.00 7.89 92 LEU B O 1
ATOM 1730 N N . PHE B 1 14 ? 28.186 25.546 21.761 1.00 6.35 93 PHE B N 1
ATOM 1731 C CA . PHE B 1 14 ? 27.400 26.747 22.006 1.00 6.11 93 PHE B CA 1
ATOM 1732 C C . PHE B 1 14 ? 28.016 27.811 21.142 1.00 7.85 93 PHE B C 1
ATOM 1733 O O . PHE B 1 14 ? 29.198 28.122 21.287 1.00 8.67 93 PHE B O 1
ATOM 1750 N N . VAL B 1 15 ? 27.236 28.326 20.199 1.00 6.31 94 VAL B N 1
ATOM 1751 C CA . VAL B 1 15 ? 27.717 29.206 19.134 1.00 7.19 94 VAL B CA 1
ATOM 1752 C C . VAL B 1 15 ? 27.076 30.581 19.287 1.00 7.04 94 VAL B C 1
ATOM 1753 O O . VAL B 1 15 ? 25.861 30.691 19.344 1.00 8.65 94 VAL B O 1
ATOM 1766 N N . GLY B 1 16 ? 27.892 31.622 19.399 1.00 7.69 95 GLY B N 1
ATOM 1767 C CA . GLY B 1 16 ? 27.437 32.999 19.431 1.00 8.21 95 GLY B CA 1
ATOM 1768 C C . GLY B 1 16 ? 27.591 33.579 18.037 1.00 7.91 95 GLY B C 1
ATOM 1769 O O . GLY B 1 16 ? 28.602 33.354 17.362 1.00 8.44 95 GLY B O 1
ATOM 1773 N N . VAL B 1 17 ? 26.584 34.340 17.602 1.00 7.22 96 VAL B N 1
ATOM 1774 C CA . VAL B 1 17 ? 26.548 34.923 16.259 1.00 7.56 96 VAL B CA 1
ATOM 1775 C C . VAL B 1 17 ? 26.593 36.440 16.364 1.00 6.75 96 VAL B C 1
ATOM 1776 O O . VAL B 1 17 ? 25.978 37.027 17.262 1.00 8.66 96 VAL B O 1
ATOM 1789 N N . VAL B 1 18 ? 27.320 37.052 15.431 1.00 7.13 97 VAL B N 1
ATOM 1790 C CA . VAL B 1 18 ? 27.448 38.516 15.369 1.00 7.25 97 VAL B CA 1
ATOM 1791 C C . VAL B 1 18 ? 27.298 38.940 13.933 1.00 9.59 97 VAL B C 1
ATOM 1792 O O . VAL B 1 18 ? 27.849 38.323 13.015 1.00 9.41 97 VAL B O 1
ATOM 1805 N N . ASP B 1 19 ? 26.502 39.980 13.741 1.00 9.33 98 ASP B N 1
ATOM 1806 C CA . ASP B 1 19 ? 26.355 40.605 12.432 1.00 11.11 98 ASP B CA 1
ATOM 1807 C C . ASP B 1 19 ? 27.191 41.885 12.481 1.00 11.65 98 ASP B C 1
ATOM 1808 O O . ASP B 1 19 ? 26.784 42.847 13.135 1.00 11.94 98 ASP B O 1
ATOM 1817 N N . PRO B 1 20 ? 28.349 41.898 11.804 1.00 11.46 99 PRO B N 1
ATOM 1818 C CA . PRO B 1 20 ? 29.228 43.074 11.903 1.00 14.76 99 PRO B CA 1
ATOM 1819 C C . PRO B 1 20 ? 28.603 44.349 11.337 1.00 17.33 99 PRO B C 1
ATOM 1820 O O . PRO B 1 20 ? 29.092 45.445 11.641 1.00 19.42 99 PRO B O 1
ATOM 1831 N N . SER B 1 21 ? 27.530 44.229 10.564 1.00 12.16 100 SER B N 1
ATOM 1832 C CA . SER B 1 21 ? 26.803 45.401 10.057 1.00 16.43 100 SER B CA 1
ATOM 1833 C C . SER B 1 21 ? 25.739 45.918 11.034 1.00 18.29 100 SER B C 1
ATOM 1834 O O . SER B 1 21 ? 25.175 46.988 10.834 1.00 18.93 100 SER B O 1
ATOM 1842 N N . GLN B 1 22 ? 25.462 45.152 12.088 1.00 15.49 101 GLN B N 1
ATOM 1843 C CA . GLN B 1 22 ? 24.592 45.563 13.177 1.00 14.54 101 GLN B CA 1
ATOM 1844 C C . GLN B 1 22 ? 25.408 45.355 14.455 1.00 14.54 101 GLN B C 1
ATOM 1845 O O . GLN B 1 22 ? 25.094 44.517 15.307 1.00 13.36 101 GLN B O 1
ATOM 1859 N N . PRO B 1 23 ? 26.497 46.103 14.595 1.00 14.45 102 PRO B N 1
ATOM 1860 C CA . PRO B 1 23 ? 27.405 45.845 15.708 1.00 18.08 102 PRO B CA 1
ATOM 1861 C C . PRO B 1 23 ? 26.726 46.152 17.036 1.00 15.89 102 PRO B C 1
ATOM 1862 O O . PRO B 1 23 ? 25.911 47.070 17.144 1.00 16.34 102 PRO B O 1
ATOM 1873 N N . ASP B 1 24 ? 27.066 45.353 18.031 1.00 15.54 103 ASP B N 1
ATOM 1874 C CA . ASP B 1 24 ? 26.544 45.476 19.385 1.00 16.33 103 ASP B CA 1
ATOM 1875 C C . ASP B 1 24 ? 25.032 45.304 19.455 1.00 17.52 103 ASP B C 1
ATOM 1876 O O . ASP B 1 24 ? 24.392 45.894 20.319 1.00 25.22 103 ASP B O 1
ATOM 1885 N N . ARG B 1 25 ? 24.464 44.522 18.533 1.00 12.87 104 ARG B N 1
ATOM 1886 C CA . ARG B 1 25 ? 23.057 44.158 18.594 1.00 12.21 104 ARG B CA 1
ATOM 1887 C C . ARG B 1 25 ? 22.894 42.645 18.697 1.00 11.65 104 ARG B C 1
ATOM 1888 O O . ARG B 1 25 ? 23.502 41.862 17.942 1.00 12.07 104 ARG B O 1
ATOM 1909 N N . SER B 1 26 ? 22.075 42.244 19.656 1.00 11.12 105 SER B N 1
ATOM 1910 C CA . SER B 1 26 ? 21.754 40.845 19.872 1.00 11.27 105 SER B CA 1
ATOM 1911 C C . SER B 1 26 ? 20.456 40.446 19.195 1.00 11.38 105 SER B C 1
ATOM 1912 O O . SER B 1 26 ? 20.227 39.255 18.999 1.00 11.61 105 SER B O 1
ATOM 1920 N N . ASP B 1 27 ? 19.602 41.411 18.861 1.00 10.96 106 ASP B N 1
ATOM 1921 C CA . ASP B 1 27 ? 18.301 41.134 18.254 1.00 11.09 106 ASP B CA 1
ATOM 1922 C C . ASP B 1 27 ? 18.459 40.969 16.741 1.00 10.09 106 ASP B C 1
ATOM 1923 O O . ASP B 1 27 ? 17.990 41.775 15.944 1.00 11.90 106 ASP B O 1
ATOM 1932 N N . ILE B 1 28 ? 19.112 39.868 16.372 1.00 9.13 107 ILE B N 1
ATOM 1933 C CA . ILE B 1 28 ? 19.463 39.572 14.981 1.00 9.16 107 ILE B CA 1
ATOM 1934 C C . ILE B 1 28 ? 18.963 38.166 14.605 1.00 7.93 107 ILE B C 1
ATOM 1935 O O . ILE B 1 28 ? 19.621 37.393 13.869 1.00 8.46 107 ILE B O 1
ATOM 1951 N N . ARG B 1 29 ? 17.764 37.822 15.057 1.00 6.80 108 ARG B N 1
ATOM 1952 C CA . ARG B 1 29 ? 17.284 36.456 14.846 1.00 8.34 108 ARG B CA 1
ATOM 1953 C C . ARG B 1 29 ? 17.242 36.026 13.375 1.00 7.71 108 ARG B C 1
ATOM 1954 O O . ARG B 1 29 ? 17.650 34.900 13.073 1.00 7.69 108 ARG B O 1
ATOM 1975 N N . PRO B 1 30 ? 16.760 36.869 12.457 1.00 7.03 109 PRO B N 1
ATOM 1976 C CA . PRO B 1 30 ? 16.760 36.396 11.059 1.00 8.77 109 PRO B CA 1
ATOM 1977 C C . PRO B 1 30 ? 18.149 36.030 10.555 1.00 7.66 109 PRO B C 1
ATOM 1978 O O . PRO B 1 30 ? 18.336 35.027 9.871 1.00 6.50 109 PRO B O 1
ATOM 1989 N N . PHE B 1 31 ? 19.141 36.854 10.880 1.00 6.82 110 PHE B N 1
ATOM 1990 C CA . PHE B 1 31 ? 20.529 36.617 10.522 1.00 6.41 110 PHE B CA 1
ATOM 1991 C C . PHE B 1 31 ? 21.035 35.316 11.161 1.00 6.40 110 PHE B C 1
ATOM 1992 O O . PHE B 1 31 ? 21.656 34.479 10.491 1.00 6.78 110 PHE B O 1
ATOM 2009 N N . THR B 1 32 ? 20.725 35.103 12.438 1.00 6.35 111 THR B N 1
ATOM 2010 C CA . THR B 1 32 ? 21.155 33.890 13.136 1.00 7.31 111 THR B CA 1
ATOM 2011 C C . THR B 1 32 ? 20.522 32.661 12.526 1.00 6.20 111 THR B C 1
ATOM 2012 O O . THR B 1 32 ? 21.207 31.647 12.328 1.00 6.92 111 THR B O 1
ATOM 2023 N N . GLU B 1 33 ? 19.237 32.715 12.224 1.00 5.74 112 GLU B N 1
ATOM 2024 C CA A GLU B 1 33 ? 18.533 31.594 11.618 0.54 7.86 112 GLU B CA 1
ATOM 2025 C CA B GLU B 1 33 ? 18.572 31.578 11.624 0.46 7.93 112 GLU B CA 1
ATOM 2026 C C . GLU B 1 33 ? 19.113 31.271 10.244 1.00 6.29 112 GLU B C 1
ATOM 2027 O O . GLU B 1 33 ? 19.256 30.108 9.885 1.00 8.09 112 GLU B O 1
ATOM 2050 N N . LYS B 1 34 ? 19.442 32.293 9.468 1.00 6.00 113 LYS B N 1
ATOM 2051 C CA . LYS B 1 34 ? 20.004 32.076 8.145 1.00 5.43 113 LYS B CA 1
ATOM 2052 C C . LYS B 1 34 ? 21.376 31.423 8.261 1.00 5.62 113 LYS B C 1
ATOM 2053 O O . LYS B 1 34 ? 21.644 30.399 7.621 1.00 6.72 113 LYS B O 1
ATOM 2072 N N . TRP B 1 35 ? 22.269 32.024 9.054 1.00 5.55 114 TRP B N 1
ATOM 2073 C CA . TRP B 1 35 ? 23.655 31.583 9.065 1.00 6.76 114 TRP B CA 1
ATOM 2074 C C . TRP B 1 35 ? 23.848 30.225 9.750 1.00 6.37 114 TRP B C 1
ATOM 2075 O O . TRP B 1 35 ? 24.655 29.414 9.293 1.00 6.73 114 TRP B O 1
ATOM 2096 N N . THR B 1 36 ? 23.080 29.942 10.792 1.00 5.82 115 THR B N 1
ATOM 2097 C CA . THR B 1 36 ? 23.190 28.621 11.404 1.00 5.88 115 THR B CA 1
ATOM 2098 C C . THR B 1 36 ? 22.720 27.570 10.416 1.00 6.11 115 THR B C 1
ATOM 2099 O O . THR B 1 36 ? 23.321 26.492 10.336 1.00 7.37 115 THR B O 1
ATOM 2110 N N . GLN B 1 37 ? 21.665 27.840 9.664 1.00 6.67 116 GLN B N 1
ATOM 2111 C CA . GLN B 1 37 ? 21.243 26.908 8.608 1.00 6.71 116 GLN B CA 1
ATOM 2112 C C . GLN B 1 37 ? 22.321 26.703 7.551 1.00 8.11 116 GLN B C 1
ATOM 2113 O O . GLN B 1 37 ? 22.568 25.564 7.118 1.00 7.78 116 GLN B O 1
ATOM 2127 N N . ILE B 1 38 ? 22.968 27.782 7.135 1.00 5.52 117 ILE B N 1
ATOM 2128 C CA . ILE B 1 38 ? 23.995 27.699 6.111 1.00 7.16 117 ILE B CA 1
ATOM 2129 C C . ILE B 1 38 ? 25.165 26.873 6.636 1.00 9.43 117 ILE B C 1
ATOM 2130 O O . ILE B 1 38 ? 25.653 25.958 5.932 1.00 8.16 117 ILE B O 1
ATOM 2146 N N . TRP B 1 39 ? 25.656 27.195 7.828 1.00 7.30 118 TRP B N 1
ATOM 2147 C CA . TRP B 1 39 ? 26.761 26.427 8.407 1.00 6.99 118 TRP B CA 1
ATOM 2148 C C . TRP B 1 39 ? 26.403 24.967 8.562 1.00 5.86 118 TRP B C 1
ATOM 2149 O O . TRP B 1 39 ? 27.220 24.098 8.262 1.00 6.67 118 TRP B O 1
ATOM 2170 N N . GLN B 1 40 ? 25.194 24.667 9.027 1.00 5.35 119 GLN B N 1
ATOM 2171 C CA . GLN B 1 40 ? 24.751 23.286 9.112 1.00 7.21 119 GLN B CA 1
ATOM 2172 C C . GLN B 1 40 ? 24.801 22.613 7.747 1.00 6.68 119 GLN B C 1
ATOM 2173 O O . GLN B 1 40 ? 25.233 21.465 7.627 1.00 6.79 119 GLN B O 1
ATOM 2187 N N . SER B 1 41 ? 24.342 23.291 6.712 1.00 7.01 120 SER B N 1
ATOM 2188 C CA A SER B 1 41 ? 24.311 22.731 5.365 0.67 7.83 120 SER B CA 1
ATOM 2189 C CA B SER B 1 41 ? 24.318 22.735 5.360 0.33 7.88 120 SER B CA 1
ATOM 2190 C C . SER B 1 41 ? 25.726 22.516 4.820 1.00 7.71 120 SER B C 1
ATOM 2191 O O . SER B 1 41 ? 26.005 21.496 4.174 1.00 8.30 120 SER B O 1
ATOM 2206 N N . GLN B 1 42 ? 26.613 23.468 5.038 1.00 7.70 121 GLN B N 1
ATOM 2207 C CA . GLN B 1 42 ? 27.989 23.339 4.575 1.00 8.26 121 GLN B CA 1
ATOM 2208 C C . GLN B 1 42 ? 28.688 22.163 5.267 1.00 9.21 121 GLN B C 1
ATOM 2209 O O . GLN B 1 42 ? 29.366 21.324 4.623 1.00 9.50 121 GLN B O 1
ATOM 2223 N N . LEU B 1 43 ? 28.490 22.044 6.568 1.00 6.57 122 LEU B N 1
ATOM 2224 C CA . LEU B 1 43 ? 29.046 20.915 7.294 1.00 7.21 122 LEU B CA 1
ATOM 2225 C C . LEU B 1 43 ? 28.450 19.592 6.816 1.00 7.22 122 LEU B C 1
ATOM 2226 O O . LEU B 1 43 ? 29.166 18.603 6.659 1.00 7.69 122 LEU B O 1
ATOM 2242 N N . TYR B 1 44 ? 27.146 19.549 6.534 1.00 7.51 123 TYR B N 1
ATOM 2243 C CA . TYR B 1 44 ? 26.539 18.330 6.036 1.00 7.91 123 TYR B CA 1
ATOM 2244 C C . TYR B 1 44 ? 27.105 17.937 4.658 1.00 8.23 123 TYR B C 1
ATOM 2245 O O . TYR B 1 44 ? 27.296 16.748 4.382 1.00 10.15 123 TYR B O 1
ATOM 2263 N N A ASN B 1 45 ? 27.414 18.912 3.827 0.50 9.01 124 ASN B N 1
ATOM 2264 N N B ASN B 1 45 ? 27.379 18.917 3.808 0.50 8.98 124 ASN B N 1
ATOM 2265 C CA A ASN B 1 45 ? 27.959 18.603 2.517 0.50 10.38 124 ASN B CA 1
ATOM 2266 C CA B ASN B 1 45 ? 27.991 18.644 2.510 0.50 10.42 124 ASN B CA 1
ATOM 2267 C C A ASN B 1 45 ? 29.378 18.018 2.602 0.50 11.70 124 ASN B C 1
ATOM 2268 C C B ASN B 1 45 ? 29.291 17.854 2.695 0.50 10.67 124 ASN B C 1
ATOM 2269 O O A ASN B 1 45 ? 29.896 17.475 1.609 0.50 9.23 124 ASN B O 1
ATOM 2270 O O B ASN B 1 45 ? 29.634 16.974 1.890 0.50 9.48 124 ASN B O 1
ATOM 2291 N N . ASN B 1 46 ? 30.005 18.175 3.769 1.00 8.36 125 ASN B N 1
ATOM 2292 C CA . ASN B 1 46 ? 31.266 17.526 4.095 1.00 9.80 125 ASN B CA 1
ATOM 2293 C C . ASN B 1 46 ? 31.106 16.448 5.158 1.00 9.17 125 ASN B C 1
ATOM 2294 O O . ASN B 1 46 ? 32.063 16.101 5.876 1.00 9.33 125 ASN B O 1
ATOM 2305 N N . HIS B 1 47 ? 29.900 15.891 5.248 1.00 8.65 126 HIS B N 1
ATOM 2306 C CA . HIS B 1 47 ? 29.594 14.665 5.977 1.00 8.84 126 HIS B CA 1
ATOM 2307 C C . HIS B 1 47 ? 29.595 14.786 7.480 1.00 9.76 126 HIS B C 1
ATOM 2308 O O . HIS B 1 47 ? 29.761 13.816 8.185 1.00 11.76 126 HIS B O 1
ATOM 2322 N N . VAL B 1 48 ? 29.379 15.997 7.963 1.00 9.55 127 VAL B N 1
ATOM 2323 C CA . VAL B 1 48 ? 29.200 16.253 9.384 1.00 9.19 127 VAL B CA 1
ATOM 2324 C C . VAL B 1 48 ? 27.734 16.592 9.619 1.00 8.57 127 VAL B C 1
ATOM 2325 O O . VAL B 1 48 ? 27.260 17.622 9.155 1.00 10.55 127 VAL B O 1
ATOM 2338 N N . ASP B 1 49 ? 27.037 15.722 10.341 1.00 12.20 128 ASP B N 1
ATOM 2339 C CA . ASP B 1 49 ? 25.599 15.906 10.597 1.00 11.89 128 ASP B CA 1
ATOM 2340 C C . ASP B 1 49 ? 25.446 16.426 12.015 1.00 13.21 128 ASP B C 1
ATOM 2341 O O . ASP B 1 49 ? 26.092 15.977 12.944 1.00 18.41 128 ASP B O 1
ATOM 2350 N N . LEU B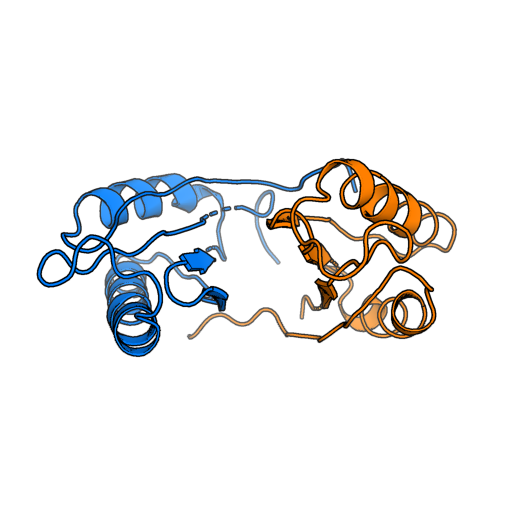 1 50 ? 24.644 17.459 12.141 1.00 12.19 129 LEU B N 1
ATOM 2351 C CA . LEU B 1 50 ? 24.404 18.078 13.436 1.00 10.31 129 LEU B CA 1
ATOM 2352 C C . LEU B 1 50 ? 22.961 18.559 13.461 1.00 9.80 129 LEU B C 1
ATOM 2353 O O . LEU B 1 50 ? 22.340 18.750 12.406 1.00 11.00 129 LEU B O 1
ATOM 2369 N N . GLN B 1 51 ? 22.444 18.761 14.667 1.00 7.75 130 GLN B N 1
ATOM 2370 C CA . GLN B 1 51 ? 21.152 19.401 14.882 1.00 6.96 130 GLN B CA 1
ATOM 2371 C C . GLN B 1 51 ? 21.391 20.766 15.487 1.00 8.08 130 GLN B C 1
ATOM 2372 O O . GLN B 1 51 ? 22.265 20.929 16.308 1.00 8.81 130 GLN B O 1
ATOM 2386 N N . VAL B 1 52 ? 20.613 21.747 15.079 1.00 6.88 131 VAL B N 1
ATOM 2387 C CA . VAL B 1 52 ? 20.682 23.108 15.603 1.00 6.54 131 VAL B CA 1
ATOM 2388 C C . VAL B 1 52 ? 19.513 23.334 16.536 1.00 7.56 131 VAL B C 1
ATOM 2389 O O . VAL B 1 52 ? 18.361 23.018 16.190 1.00 9.02 131 VAL B O 1
ATOM 2402 N N . PHE B 1 53 ? 19.781 23.926 17.694 1.00 6.94 132 PHE B N 1
ATOM 2403 C CA . PHE B 1 53 ? 18.738 24.433 18.578 1.00 6.47 132 PHE B CA 1
ATOM 2404 C C . PHE B 1 53 ? 19.034 25.898 18.792 1.00 7.36 132 PHE B C 1
ATOM 2405 O O . PHE B 1 53 ? 20.007 26.245 19.448 1.00 8.82 132 PHE B O 1
ATOM 2422 N N . VAL B 1 54 ? 18.216 26.782 18.246 1.00 8.91 133 VAL B N 1
ATOM 2423 C CA . VAL B 1 54 ? 18.414 28.209 18.445 1.00 7.58 133 VAL B CA 1
ATOM 2424 C C . VAL B 1 54 ? 17.975 28.554 19.877 1.00 9.71 133 VAL B C 1
ATOM 2425 O O . VAL B 1 54 ? 16.847 28.200 20.289 1.00 12.22 133 VAL B O 1
ATOM 2438 N N . ILE B 1 55 ? 18.845 29.184 20.661 1.00 7.29 134 ILE B N 1
ATOM 2439 C CA . ILE B 1 55 ? 18.560 29.413 22.086 1.00 9.11 134 ILE B CA 1
ATOM 2440 C C . ILE B 1 55 ? 18.453 30.875 22.468 1.00 9.05 134 ILE B C 1
ATOM 2441 O O . ILE B 1 55 ? 18.063 31.206 23.599 1.00 10.59 134 ILE B O 1
ATOM 2457 N N . ASP B 1 56 ? 18.770 31.763 21.543 1.00 8.24 135 ASP B N 1
ATOM 2458 C CA . ASP B 1 56 ? 18.557 33.203 21.717 1.00 8.43 135 ASP B CA 1
ATOM 2459 C C . ASP B 1 56 ? 18.591 33.817 20.329 1.00 9.20 135 ASP B C 1
ATOM 2460 O O . ASP B 1 56 ? 18.879 33.136 19.333 1.00 9.31 135 ASP B O 1
ATOM 2469 N N . ASP B 1 57 ? 18.332 35.110 20.243 1.00 8.55 136 ASP B N 1
ATOM 2470 C CA . ASP B 1 57 ? 18.300 35.776 18.938 1.00 7.57 136 ASP B CA 1
ATOM 2471 C C . ASP B 1 57 ? 19.682 35.786 18.268 1.00 7.19 136 ASP B C 1
ATOM 2472 O O . ASP B 1 57 ? 19.771 35.975 17.065 1.00 8.55 136 ASP B O 1
ATOM 2481 N N . ASN B 1 58 ? 20.742 35.539 19.036 1.00 6.90 137 ASN B N 1
ATOM 2482 C CA . ASN B 1 58 ? 22.129 35.532 18.530 1.00 7.42 137 ASN B CA 1
ATOM 2483 C C . ASN B 1 58 ? 22.936 34.349 19.058 1.00 5.98 137 ASN B C 1
ATOM 2484 O O . ASN B 1 58 ? 24.157 34.399 19.112 1.00 7.24 137 ASN B O 1
ATOM 2495 N N . ARG B 1 59 ? 22.268 33.255 19.414 1.00 5.80 138 ARG B N 1
ATOM 2496 C CA . ARG B 1 59 ? 22.980 32.070 19.930 1.00 7.02 138 ARG B CA 1
ATOM 2497 C C . ARG B 1 59 ? 22.281 30.780 19.550 1.00 5.18 138 ARG B C 1
ATOM 2498 O O . ARG B 1 59 ? 21.059 30.719 19.516 1.00 6.53 138 ARG B O 1
ATOM 2519 N N . ALA B 1 60 ? 23.055 29.722 19.338 1.00 6.78 139 ALA B N 1
ATOM 2520 C CA . ALA B 1 60 ? 22.506 28.415 19.061 1.00 5.85 139 ALA B CA 1
ATOM 2521 C C . ALA B 1 60 ? 23.377 27.338 19.655 1.00 6.19 139 ALA B C 1
ATOM 2522 O O . ALA B 1 60 ? 24.586 27.531 19.851 1.00 9.15 139 ALA B O 1
ATOM 2529 N N . ILE B 1 61 ? 22.770 26.195 19.908 1.00 6.15 140 ILE B N 1
ATOM 2530 C CA . ILE B 1 61 ? 23.504 24.956 20.194 1.00 6.59 140 ILE B CA 1
ATOM 2531 C C . ILE B 1 61 ? 23.569 24.095 18.936 1.00 7.65 140 ILE B C 1
ATOM 2532 O O . ILE B 1 61 ? 22.559 23.899 18.280 1.00 8.29 140 ILE B O 1
ATOM 2548 N N . PHE B 1 62 ? 24.756 23.608 18.578 1.00 6.83 141 PHE B N 1
ATOM 2549 C CA . PHE B 1 62 ? 24.926 22.592 17.541 1.00 5.95 141 PHE B CA 1
ATOM 2550 C C . PHE B 1 62 ? 25.236 21.282 18.244 1.00 6.24 141 PHE B C 1
ATOM 2551 O O . PHE B 1 62 ? 26.229 21.189 19.002 1.00 7.36 141 PHE B O 1
ATOM 2602 N N . PHE B 1 64 ? 26.135 17.235 18.188 1.00 8.16 143 PHE B N 1
ATOM 2603 C CA . PHE B 1 64 ? 26.830 16.226 17.389 1.00 8.31 143 PHE B CA 1
ATOM 2604 C C . PHE B 1 64 ? 26.695 14.852 18.043 1.00 10.60 143 PHE B C 1
ATOM 2605 O O . PHE B 1 64 ? 27.350 14.554 19.029 1.00 11.34 143 PHE B O 1
ATOM 2622 N N . LYS B 1 65 ? 25.816 14.035 17.485 1.00 12.89 144 LYS B N 1
ATOM 2623 C CA . LYS B 1 65 ? 25.581 12.696 18.017 1.00 12.95 144 LYS B CA 1
ATOM 2624 C C . LYS B 1 65 ? 26.654 11.728 17.548 1.00 17.50 144 LYS B C 1
ATOM 2625 O O . LYS B 1 65 ? 26.805 10.674 18.153 1.00 19.18 144 LYS B O 1
ATOM 2640 N N . ASN B 1 66 ? 27.381 12.072 16.478 1.00 15.79 145 ASN B N 1
ATOM 2641 C CA . ASN B 1 66 ? 28.738 11.550 16.281 1.00 18.97 145 ASN B CA 1
ATOM 2642 C C . ASN B 1 66 ? 29.711 12.567 16.904 1.00 15.60 145 ASN B C 1
ATOM 2643 O O . ASN B 1 66 ? 30.178 13.502 16.254 1.00 14.75 145 ASN B O 1
ATOM 2654 N N . GLY B 1 67 ? 29.989 12.377 18.187 1.00 15.16 146 GLY B N 1
ATOM 2655 C CA . GLY B 1 67 ? 30.510 13.431 19.037 1.00 15.73 146 GLY B CA 1
ATOM 2656 C C . GLY B 1 67 ? 31.802 14.061 18.573 1.00 18.56 146 GLY B C 1
ATOM 2657 O O . GLY B 1 67 ? 31.957 15.281 18.644 1.00 16.74 146 GLY B O 1
ATOM 2661 N N . GLU B 1 68 ? 32.728 13.237 18.093 1.00 15.78 147 GLU B N 1
ATOM 2662 C CA . GLU B 1 68 ? 34.030 13.734 17.682 1.00 17.44 147 GLU B CA 1
ATOM 2663 C C . GLU B 1 68 ? 33.954 14.798 16.573 1.00 20.22 147 GLU B C 1
ATOM 2664 O O . GLU B 1 68 ? 34.858 15.622 16.413 1.00 21.29 147 GLU B O 1
ATOM 2670 N N . GLN B 1 69 ? 32.880 14.782 15.795 1.00 13.73 148 GLN B N 1
ATOM 2671 C CA . GLN B 1 69 ? 32.735 15.758 14.723 1.00 11.85 148 GLN B CA 1
ATOM 2672 C C . GLN B 1 69 ? 32.591 17.160 15.266 1.00 11.02 148 GLN B C 1
ATOM 2673 O O . GLN B 1 69 ? 32.805 18.127 14.551 1.00 10.60 148 GLN B O 1
ATOM 2687 N N . ALA B 1 70 ? 32.246 17.284 16.544 1.00 10.19 149 ALA B N 1
ATOM 2688 C CA . ALA B 1 70 ? 32.131 18.588 17.146 1.00 9.34 149 ALA B CA 1
ATOM 2689 C C . ALA B 1 70 ? 33.434 19.373 17.093 1.00 10.02 149 ALA B C 1
ATOM 2690 O O . ALA B 1 70 ? 33.401 20.582 16.948 1.00 9.62 149 ALA B O 1
ATOM 2697 N N . PHE B 1 71 ? 34.585 18.711 17.237 1.00 12.59 150 PHE B N 1
ATOM 2698 C CA A PHE B 1 71 ? 35.838 19.473 17.196 0.53 11.95 150 PHE B CA 1
ATOM 2699 C CA B PHE B 1 71 ? 35.870 19.395 17.194 0.47 12.07 150 PHE B CA 1
ATOM 2700 C C . PHE B 1 71 ? 36.142 19.967 15.798 1.00 11.25 150 PHE B C 1
ATOM 2701 O O . PHE B 1 71 ? 36.671 21.055 15.646 1.00 11.79 150 PHE B O 1
ATOM 2733 N N . GLU B 1 72 ? 35.758 19.219 14.780 1.00 10.78 151 GLU B N 1
ATOM 2734 C CA . GLU B 1 72 ? 35.935 19.688 13.401 1.00 12.09 151 GLU B CA 1
ATOM 2735 C C . GLU B 1 72 ? 35.080 20.904 13.134 1.00 9.42 151 GLU B C 1
ATOM 2736 O O . GLU B 1 72 ? 35.528 21.903 12.551 1.00 10.06 151 GLU B O 1
ATOM 2748 N N . ALA B 1 73 ? 33.820 20.817 13.564 1.00 9.00 152 ALA B N 1
ATOM 2749 C CA . ALA B 1 73 ? 32.925 21.944 13.432 1.00 8.43 152 ALA B CA 1
ATOM 2750 C C . ALA B 1 73 ? 33.372 23.157 14.224 1.00 9.08 152 ALA B C 1
ATOM 2751 O O . ALA B 1 73 ? 33.239 24.277 13.764 1.00 9.45 152 ALA B O 1
ATOM 2758 N N . LYS B 1 74 ? 33.948 22.937 15.405 1.00 8.32 153 LYS B N 1
ATOM 2759 C CA . LYS B 1 74 ? 34.413 24.051 16.212 1.00 8.99 153 LYS B CA 1
ATOM 2760 C C . LYS B 1 74 ? 35.489 24.836 15.458 1.00 10.22 153 LYS B C 1
ATOM 2761 O O . LYS B 1 74 ? 35.477 26.056 15.439 1.00 11.18 153 LYS B O 1
ATOM 2780 N N A LYS B 1 75 ? 36.407 24.101 14.840 0.51 11.70 154 LYS B N 1
ATOM 2781 N N B LYS B 1 75 ? 36.421 24.130 14.831 0.49 11.88 154 LYS B N 1
ATOM 2782 C CA A LYS B 1 75 ? 37.489 24.704 14.058 0.51 13.47 154 LYS B CA 1
ATOM 2783 C CA B LYS B 1 75 ? 37.472 24.807 14.063 0.49 13.00 154 LYS B CA 1
ATOM 2784 C C A LYS B 1 75 ? 36.930 25.505 12.883 0.51 11.41 154 LYS B C 1
ATOM 2785 C C B LYS B 1 75 ? 36.882 25.564 12.887 0.49 11.81 154 LYS B C 1
ATOM 2786 O O A LYS B 1 75 ? 37.362 26.636 12.634 0.51 18.65 154 LYS B O 1
ATOM 2787 O O B LYS B 1 75 ? 37.235 26.724 12.639 0.49 17.26 154 LYS B O 1
ATOM 2824 N N . PHE B 1 76 ? 35.964 24.927 12.176 1.00 11.33 155 PHE B N 1
ATOM 2825 C CA . PHE B 1 76 ? 35.279 25.564 11.046 1.00 12.64 155 PHE B CA 1
ATOM 2826 C C . PHE B 1 76 ? 34.557 26.847 11.499 1.00 13.96 155 PHE B C 1
ATOM 2827 O O . PHE B 1 76 ? 34.664 27.890 10.854 1.00 16.44 155 PHE B O 1
ATOM 2844 N N . LEU B 1 77 ? 33.839 26.782 12.620 1.00 11.19 156 LEU B N 1
ATOM 2845 C CA . LEU B 1 77 ? 33.037 27.901 13.075 1.00 10.95 156 LEU B CA 1
ATOM 2846 C C . LEU B 1 77 ? 33.870 29.026 13.652 1.00 11.21 156 LEU B C 1
ATOM 2847 O O . LEU B 1 77 ? 33.560 30.190 13.400 1.00 13.14 156 LEU B O 1
ATOM 2863 N N . LEU B 1 78 ? 34.935 28.713 14.376 1.00 11.18 157 LEU B N 1
ATOM 2864 C CA . LEU B 1 78 ? 35.728 29.773 14.979 1.00 15.72 157 LEU B CA 1
ATOM 2865 C C . LEU B 1 78 ? 36.381 30.659 13.916 1.00 16.89 157 LEU B C 1
ATOM 2866 O O . LEU B 1 78 ? 36.763 31.793 14.220 1.00 22.86 157 LEU B O 1
ATOM 2882 N N . LYS B 1 79 ? 36.497 30.174 12.682 1.00 12.74 158 LYS B N 1
ATOM 2883 C CA . LYS B 1 79 ? 37.106 30.984 11.631 1.00 18.53 158 LYS B CA 1
ATOM 2884 C C . LYS B 1 79 ? 36.066 31.731 10.773 1.00 20.47 158 LYS B C 1
ATOM 2885 O O . LYS B 1 79 ? 36.426 32.439 9.829 1.00 20.17 158 LYS B O 1
ATOM 2897 N N . GLN B 1 80 ? 34.785 31.608 11.124 1.00 14.66 159 GLN B N 1
ATOM 2898 C CA . GLN B 1 80 ? 33.723 32.318 10.409 1.00 17.75 159 GLN B CA 1
ATOM 2899 C C . GLN B 1 80 ? 33.618 33.746 10.889 1.00 15.01 159 GLN B C 1
ATOM 2900 O O . GLN B 1 80 ? 33.637 34.005 12.081 1.00 15.07 159 GLN B O 1
ATOM 2914 N N . GLU B 1 81 ? 33.476 34.680 9.951 1.00 16.89 160 GLU B N 1
ATOM 2915 C CA . GLU B 1 81 ? 33.349 36.089 10.301 1.00 18.02 160 GLU B CA 1
ATOM 2916 C C . GLU B 1 81 ? 32.183 36.379 11.268 1.00 14.57 160 GLU B C 1
ATOM 2917 O O . GLU B 1 81 ? 32.272 37.235 12.149 1.00 18.31 160 GLU B O 1
ATOM 2923 N N . PHE B 1 82 ? 31.092 35.634 11.108 1.00 10.05 161 PHE B N 1
ATOM 2924 C CA . PHE B 1 82 ? 29.888 35.934 11.839 1.00 9.04 161 PHE B CA 1
ATOM 2925 C C . PHE B 1 82 ? 29.738 35.130 13.122 1.00 8.63 161 PHE B C 1
ATOM 2926 O O . PHE B 1 82 ? 28.669 35.149 13.725 1.00 9.47 161 PHE B O 1
ATOM 2943 N N . VAL B 1 83 ? 30.800 34.442 13.535 1.00 9.47 162 VAL B N 1
ATOM 2944 C CA . VAL B 1 83 ? 30.801 33.701 14.796 1.00 8.98 162 VAL B CA 1
ATOM 2945 C C . VAL B 1 83 ? 31.609 34.485 15.822 1.00 11.49 162 VAL B C 1
ATOM 2946 O O . VAL B 1 83 ? 32.769 34.809 15.579 1.00 12.92 162 VAL B O 1
ATOM 2959 N N . SER B 1 84 ? 31.006 34.817 16.951 1.00 10.14 163 SER B N 1
ATOM 2960 C CA . SER B 1 84 ? 31.682 35.582 17.987 1.00 12.23 163 SER B CA 1
ATOM 2961 C C . SER B 1 84 ? 32.442 34.688 18.962 1.00 15.07 163 SER B C 1
ATOM 2962 O O . SER B 1 84 ? 33.490 35.065 19.492 1.00 17.41 163 SER B O 1
ATOM 2970 N N A GLU B 1 85 ? 31.909 33.498 19.204 0.71 11.96 164 GLU B N 1
ATOM 2971 N N B GLU B 1 85 ? 31.888 33.508 19.214 0.29 12.09 164 GLU B N 1
ATOM 2972 C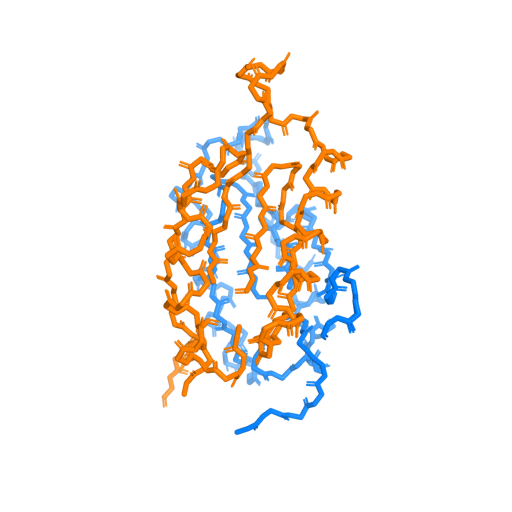 CA A GLU B 1 85 ? 32.471 32.582 20.187 0.71 12.99 164 GLU B CA 1
ATOM 2973 C CA B GLU B 1 85 ? 32.412 32.602 20.230 0.29 12.95 164 GLU B CA 1
ATOM 2974 C C A GLU B 1 85 ? 31.895 31.211 19.964 0.71 10.06 164 GLU B C 1
ATOM 2975 C C B GLU B 1 85 ? 31.871 31.208 19.991 0.29 10.19 164 GLU B C 1
ATOM 2976 O O A GLU B 1 85 ? 30.770 31.062 19.478 0.71 10.09 164 GLU B O 1
ATOM 2977 O O B GLU B 1 85 ? 30.741 31.043 19.534 0.29 10.08 164 GLU B O 1
ATOM 2994 N N . VAL B 1 86 ? 32.679 30.203 20.292 1.00 8.49 165 VAL B N 1
ATOM 2995 C CA . VAL B 1 86 ? 32.226 28.823 20.255 1.00 9.16 165 VAL B CA 1
ATOM 2996 C C . VAL B 1 86 ? 32.838 28.090 21.426 1.00 9.24 165 VAL B C 1
ATOM 2997 O O . VAL B 1 86 ? 34.067 28.120 21.594 1.00 11.58 165 VAL B O 1
ATOM 3010 N N . THR B 1 87 ? 32.016 27.451 22.238 1.00 8.53 166 THR B N 1
ATOM 3011 C CA . THR B 1 87 ? 32.525 26.599 23.309 1.00 8.33 166 THR B CA 1
ATOM 3012 C C . THR B 1 87 ? 31.967 25.195 23.144 1.00 10.33 166 THR B C 1
ATOM 3013 O O . THR B 1 87 ? 30.907 25.017 22.544 1.00 10.41 166 THR B O 1
ATOM 3024 N N . ILE B 1 88 ? 32.676 24.198 23.649 1.00 9.57 167 ILE B N 1
ATOM 3025 C CA . ILE B 1 88 ? 32.286 22.802 23.507 1.00 9.56 167 ILE B CA 1
ATOM 3026 C C . ILE B 1 88 ? 31.938 22.239 24.881 1.00 11.46 167 ILE B C 1
ATOM 3027 O O . ILE B 1 88 ? 32.594 22.545 25.890 1.00 12.43 167 ILE B O 1
ATOM 3043 N N . GLU B 1 89 ? 30.864 21.469 24.925 1.00 11.49 168 GLU B N 1
ATOM 3044 C CA . GLU B 1 89 ? 30.363 20.836 26.141 1.00 13.39 168 GLU B CA 1
ATOM 3045 C C . GLU B 1 89 ? 30.035 19.383 25.853 1.00 11.62 168 GLU B C 1
ATOM 3046 O O . GLU B 1 89 ? 29.646 19.027 24.742 1.00 12.27 168 GLU B O 1
ATOM 3058 N N . GLY B 1 90 ? 30.178 18.506 26.841 1.00 12.83 169 GLY B N 1
ATOM 3059 C CA . GLY B 1 90 ? 29.759 17.124 26.671 1.00 12.99 169 GLY B CA 1
ATOM 3060 C C . GLY B 1 90 ? 28.375 16.863 27.228 1.00 11.93 169 GLY B C 1
ATOM 3061 O O . GLY B 1 90 ? 28.014 17.430 28.252 1.00 16.60 169 GLY B O 1
ATOM 3065 N N . GLN B 1 91 ? 27.604 16.018 26.568 1.00 10.64 170 GLN B N 1
ATOM 3066 C CA . GLN B 1 91 ? 26.332 15.552 27.114 1.00 12.32 170 GLN B CA 1
ATOM 3067 C C A GLN B 1 91 ? 26.652 14.590 28.232 0.78 16.33 170 GLN B C 1
ATOM 3068 C C B GLN B 1 91 ? 26.600 14.572 28.235 0.22 18.20 170 GLN B C 1
ATOM 3069 O O A GLN B 1 91 ? 27.393 13.615 28.035 0.78 16.64 170 GLN B O 1
ATOM 3070 O O B GLN B 1 91 ? 27.191 13.514 28.015 0.22 16.16 170 GLN B O 1
ATOM 3084 N N A SER B 1 92 ? 26.114 14.883 29.411 0.50 17.02 171 SER B N 1
ATOM 3085 N N B SER B 1 92 ? 26.160 14.927 29.436 0.50 16.97 171 SER B N 1
ATOM 3086 C CA . SER B 1 92 ? 26.404 14.117 30.610 1.00 20.39 171 SER B CA 1
ATOM 3087 C C . SER B 1 92 ? 25.195 14.192 31.537 1.00 18.11 171 SER B C 1
ATOM 3088 O O . SER B 1 92 ? 24.665 15.269 31.808 1.00 19.86 171 SER B O 1
ATOM 3097 N N . PHE B 1 93 ? 24.713 13.044 31.979 1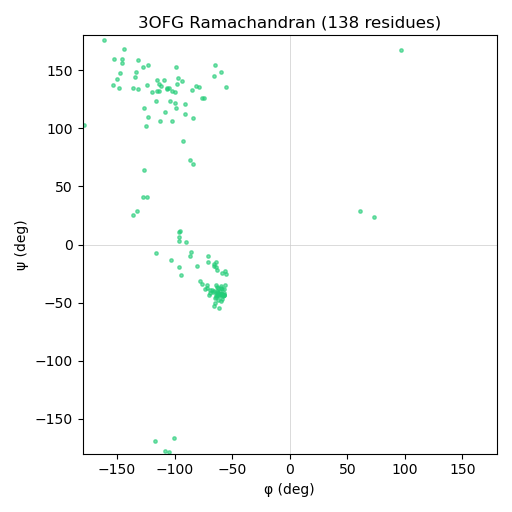.00 13.39 172 PHE B N 1
ATOM 3098 C CA . PHE B 1 93 ? 23.650 13.018 32.981 1.00 13.82 172 PHE B CA 1
ATOM 3099 C C . PHE B 1 93 ? 24.215 12.431 34.256 1.00 15.28 172 PHE B C 1
ATOM 3100 O O . PHE B 1 93 ? 24.879 11.395 34.223 1.00 16.99 172 PHE B O 1
ATOM 3117 N N . ASP B 1 94 ? 23.954 13.107 35.375 1.00 13.57 173 ASP B N 1
ATOM 3118 C CA . ASP B 1 94 ? 24.357 12.623 36.694 1.00 12.83 173 ASP B CA 1
ATOM 3119 C C . ASP B 1 94 ? 23.795 11.229 36.919 1.00 14.96 173 ASP B C 1
ATOM 3120 O O . ASP B 1 94 ? 22.637 10.968 36.609 1.00 15.58 173 ASP B O 1
ATOM 3129 N N . GLY B 1 95 ? 24.610 10.323 37.444 1.00 16.50 174 GLY B N 1
ATOM 3130 C CA . GLY B 1 95 ? 24.122 8.975 37.659 1.00 25.84 174 GLY B CA 1
ATOM 3131 C C . GLY B 1 95 ? 25.187 7.899 37.655 1.00 28.57 174 GLY B C 1
ATOM 3132 O O . GLY B 1 95 ? 24.895 6.731 37.920 1.00 46.73 174 GLY B O 1
#